Protein AF-A0A2E2WW97-F1 (afdb_monomer_lite)

Radius of gyration: 23.52 Å; chains: 1; bounding box: 40×87×67 Å

Foldseek 3Di:
DVVVVVVVVVVVVVVVVVVVVVVVVVQQFDWDKWKFWFKFAWPVLQWIWTDTPFWIKIKGDNVSLVVCLLPPPVVLQKDWPQVQWAWEAELQQKIWTKTKMFGPPPPDDVVVVVVCVVSPFDDPDPPDTTIDIGTIIIGIAGEDPPLDPDTGTDPDMDIHIYGYPDDGPVSSVPDDGHHDDCCNDPTHPGPDPPPPDPDDD

Sequence (201 aa):
MTKFLKLKYLCLVVILLFCVSCLTKKVWNQSYKENFNQFLISQNGNMVVFLGSKYHYIFHDNTKTLERLLKWPNRRNLFINTQETKFNLKSNNIVTGHVTVESFYNNMPERDHEFLRSLGFKKKNKYMAPKIKLMMKGKRYLPRADLGYDIPQFQRPYVIPIYYQGDTIDNIKKIAITPITIAADSTIIIGKIILSPFRGQ

pLDDT: mean 78.88, std 18.06, range [29.88, 96.56]

Secondary structure (DSSP, 8-state):
-HHHHHHHHHHHHHHHHHHHHHHHHHHHT-EEEEEEEEEEE-TTSSEEEEEESS-EEEEE-TTSHHHHHHH-TTGGGEEE-TTT-EEEE-TTSEEEEEEEEEE-GGG--HHHHHHHHHTT-B-SSTTSPPEEEEEEEEEEEB--TTS-S-PPEEEEEEEEEEEE-SS-HHHHHHS--PBPPTTTTS----TT---------

Structure (mmCIF, N/CA/C/O backbone):
data_AF-A0A2E2WW97-F1
#
_entry.id   AF-A0A2E2WW97-F1
#
loop_
_atom_site.group_PDB
_atom_site.id
_atom_site.type_symbol
_atom_site.label_atom_id
_atom_site.label_alt_id
_atom_site.label_comp_id
_atom_site.label_asym_id
_atom_site.label_entity_id
_atom_site.label_seq_id
_atom_site.pdbx_PDB_ins_code
_atom_site.Cartn_x
_atom_site.Cartn_y
_atom_site.Cartn_z
_atom_site.occupancy
_atom_site.B_iso_or_equiv
_atom_site.auth_seq_id
_atom_site.auth_comp_id
_atom_site.auth_asym_id
_atom_site.auth_atom_id
_atom_site.pdbx_PDB_model_num
ATOM 1 N N . MET A 1 1 ? 4.546 50.224 45.091 1.00 55.03 1 MET A N 1
ATOM 2 C CA . MET A 1 1 ? 4.168 48.810 45.341 1.00 55.03 1 MET A CA 1
ATOM 3 C C . MET A 1 1 ? 3.390 48.146 44.192 1.00 55.03 1 MET A C 1
ATOM 5 O O . MET A 1 1 ? 3.558 46.957 43.963 1.00 55.03 1 MET A O 1
ATOM 9 N N . THR A 1 2 ? 2.591 48.883 43.412 1.00 56.41 2 THR A N 1
ATOM 10 C CA . THR A 1 2 ? 1.718 48.346 42.342 1.00 56.41 2 THR A CA 1
ATOM 11 C C . THR A 1 2 ? 2.436 47.867 41.067 1.00 56.41 2 THR A C 1
ATOM 13 O O . THR A 1 2 ? 1.968 46.926 40.431 1.00 56.41 2 THR A O 1
ATOM 16 N N . LYS A 1 3 ? 3.589 48.447 40.694 1.00 56.06 3 LYS A N 1
ATOM 17 C CA . LYS A 1 3 ? 4.368 48.028 39.502 1.00 56.06 3 LYS A CA 1
ATOM 18 C C . LYS A 1 3 ? 4.979 46.624 39.633 1.00 56.06 3 LYS A C 1
ATOM 20 O O . LYS A 1 3 ? 4.891 45.836 38.699 1.00 56.06 3 LYS A O 1
ATOM 25 N N . PHE A 1 4 ? 5.528 46.290 40.803 1.00 57.06 4 PHE A N 1
ATOM 26 C CA . PHE A 1 4 ? 6.091 44.959 41.074 1.00 57.06 4 PHE A CA 1
ATOM 27 C C . PHE A 1 4 ? 5.023 43.862 41.085 1.00 57.06 4 PHE A C 1
ATOM 29 O O . PHE A 1 4 ? 5.284 42.739 40.662 1.00 57.06 4 PHE A O 1
ATOM 36 N N . LEU A 1 5 ? 3.805 44.198 41.518 1.00 57.56 5 LEU A N 1
ATOM 37 C CA . LEU A 1 5 ? 2.680 43.272 41.511 1.00 57.56 5 LEU A CA 1
ATOM 38 C C . LEU A 1 5 ? 2.214 42.970 40.072 1.00 57.56 5 LEU A C 1
ATOM 40 O O . LEU A 1 5 ? 2.047 41.808 39.715 1.00 57.56 5 LEU A O 1
ATOM 44 N N . LYS A 1 6 ? 2.113 43.995 39.210 1.00 62.22 6 LYS A N 1
ATOM 45 C CA . LYS A 1 6 ? 1.785 43.829 37.780 1.00 62.22 6 LYS A CA 1
ATOM 46 C C . LYS A 1 6 ? 2.833 43.005 37.017 1.00 62.22 6 LYS A C 1
ATOM 48 O O . LYS A 1 6 ? 2.460 42.195 36.176 1.00 62.22 6 LYS A O 1
ATOM 53 N N . LEU A 1 7 ? 4.120 43.160 37.343 1.00 68.81 7 LEU A N 1
ATOM 54 C CA . LEU A 1 7 ? 5.208 42.398 36.717 1.00 68.81 7 LEU A CA 1
ATOM 55 C C . LEU A 1 7 ? 5.173 40.904 37.094 1.00 68.81 7 LEU A C 1
ATOM 57 O O . LEU A 1 7 ? 5.396 40.050 36.241 1.00 68.81 7 LEU A O 1
ATOM 61 N N . LYS A 1 8 ? 4.819 40.579 38.346 1.00 66.94 8 LYS A N 1
ATOM 62 C CA . LYS A 1 8 ? 4.645 39.187 38.799 1.00 66.9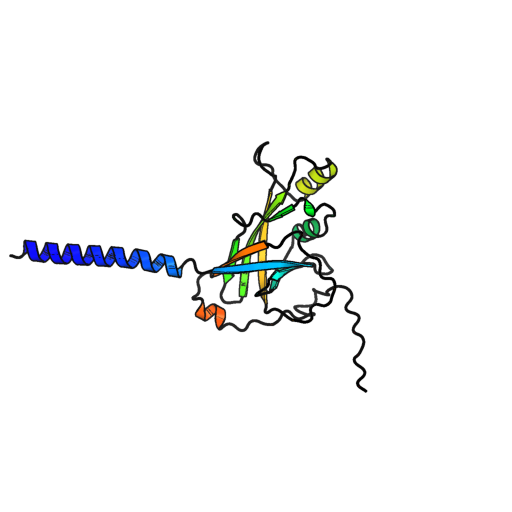4 8 LYS A CA 1
ATOM 63 C C . LYS A 1 8 ? 3.486 38.484 38.088 1.00 66.94 8 LYS A C 1
ATOM 65 O O . LYS A 1 8 ? 3.650 37.348 37.650 1.00 66.94 8 LYS A O 1
ATOM 70 N N . TYR A 1 9 ? 2.348 39.161 37.920 1.00 71.81 9 TYR A N 1
ATOM 71 C CA . TYR A 1 9 ? 1.213 38.601 37.178 1.00 71.81 9 TYR A CA 1
ATOM 72 C C . TYR A 1 9 ? 1.518 38.430 35.685 1.00 71.81 9 TYR A C 1
ATOM 74 O O . TYR A 1 9 ? 1.119 37.427 35.099 1.00 71.81 9 TYR A O 1
ATOM 82 N N . LEU A 1 10 ? 2.287 39.346 35.085 1.00 74.00 10 LEU A N 1
ATOM 83 C CA . LEU A 1 10 ? 2.716 39.232 33.689 1.00 74.00 10 LEU A CA 1
ATOM 84 C C . LEU A 1 10 ? 3.606 37.997 33.463 1.00 74.00 10 LEU A C 1
ATOM 86 O O . LEU A 1 10 ? 3.361 37.237 32.529 1.00 74.00 10 LEU A O 1
ATOM 90 N N . CYS A 1 11 ? 4.580 37.740 34.344 1.00 72.75 11 CYS A N 1
ATOM 91 C CA . CYS A 1 11 ? 5.413 36.535 34.261 1.00 72.75 11 CYS A CA 1
ATOM 92 C C . CYS A 1 11 ? 4.596 35.244 34.426 1.00 72.75 11 CYS A C 1
ATOM 94 O O . CYS A 1 11 ? 4.838 34.276 33.709 1.00 72.75 11 CYS A O 1
ATOM 96 N N . LEU A 1 12 ? 3.604 35.228 35.323 1.00 71.75 12 LEU A N 1
ATOM 97 C CA . LEU A 1 12 ? 2.751 34.058 35.547 1.00 71.75 12 LEU A CA 1
ATOM 98 C C . LEU A 1 12 ? 1.888 33.727 34.315 1.00 71.75 12 LEU A C 1
ATOM 100 O O . LEU A 1 12 ? 1.785 32.564 33.933 1.00 71.75 12 LEU A O 1
ATOM 104 N N . VAL A 1 13 ? 1.334 34.745 33.645 1.00 73.56 13 VAL A N 1
ATOM 105 C CA . VAL A 1 13 ? 0.568 34.577 32.395 1.00 73.56 13 VAL A CA 1
ATOM 106 C C . VAL A 1 13 ? 1.458 34.067 31.258 1.00 73.56 13 VAL A C 1
ATOM 108 O O . VAL A 1 13 ? 1.053 33.171 30.521 1.00 73.56 13 VAL A O 1
ATOM 111 N N . VAL A 1 14 ? 2.689 34.574 31.136 1.00 68.88 14 VAL A N 1
ATOM 112 C CA . VAL A 1 14 ? 3.644 34.115 30.114 1.00 68.88 14 VAL A CA 1
ATOM 113 C C . VAL A 1 14 ? 4.032 32.649 30.337 1.00 68.88 14 VAL A C 1
ATOM 115 O O . VAL A 1 14 ? 3.996 31.862 29.394 1.00 68.88 14 VAL A O 1
ATOM 118 N N . ILE A 1 15 ? 4.319 32.242 31.578 1.00 67.00 15 ILE A N 1
ATOM 119 C CA . ILE A 1 15 ? 4.643 30.844 31.916 1.00 67.00 15 ILE A CA 1
AT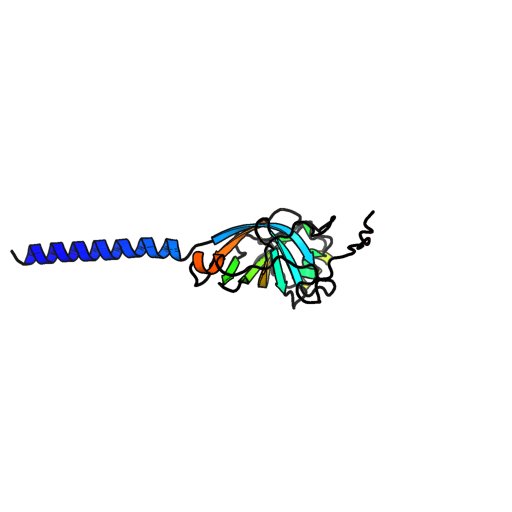OM 120 C C . ILE A 1 15 ? 3.459 29.913 31.609 1.00 67.00 15 ILE A C 1
ATOM 122 O O . ILE A 1 15 ? 3.649 28.860 30.999 1.00 67.00 15 ILE A O 1
ATOM 126 N N . LEU A 1 16 ? 2.233 30.325 31.950 1.00 63.62 16 LEU A N 1
ATOM 127 C CA . LEU A 1 16 ? 1.020 29.564 31.636 1.00 63.62 16 LEU A CA 1
ATOM 128 C C . LEU A 1 16 ? 0.836 29.377 30.123 1.00 63.62 16 LEU A C 1
ATOM 130 O O . LEU A 1 16 ? 0.538 28.264 29.696 1.00 63.62 16 LEU A O 1
ATOM 134 N N . LEU A 1 17 ? 1.078 30.411 29.306 1.00 59.94 17 LEU A N 1
ATOM 135 C CA . LEU A 1 17 ? 0.969 30.339 27.841 1.00 59.94 17 LEU A CA 1
ATOM 136 C C . LEU A 1 17 ? 2.003 29.387 27.210 1.00 59.94 17 LEU A C 1
ATOM 138 O O . LEU A 1 17 ? 1.668 28.644 26.284 1.00 59.94 17 LEU A O 1
ATOM 142 N N . PHE A 1 18 ? 3.235 29.341 27.728 1.00 59.81 18 PHE A N 1
ATOM 143 C CA . PHE A 1 18 ? 4.258 28.414 27.229 1.00 59.81 18 PHE A CA 1
ATOM 144 C C . PHE A 1 18 ? 3.956 26.947 27.581 1.00 59.81 18 PHE A C 1
ATOM 146 O O . PHE A 1 18 ? 4.222 26.064 26.759 1.00 59.81 18 PHE A O 1
ATOM 153 N N . CYS A 1 19 ? 3.320 26.665 28.724 1.00 57.03 19 CYS A N 1
ATOM 154 C CA . CYS A 1 19 ? 2.932 25.302 29.109 1.00 57.03 19 CYS A CA 1
ATOM 155 C C . CYS A 1 19 ? 1.854 24.687 28.193 1.00 57.03 19 CYS A C 1
ATOM 157 O O . CYS A 1 19 ? 1.904 23.485 27.917 1.00 57.03 19 CYS A O 1
ATOM 159 N N . VAL A 1 20 ? 0.918 25.482 27.657 1.00 56.53 20 VAL A N 1
ATOM 160 C CA . VAL A 1 20 ? -0.167 24.960 26.792 1.00 56.53 20 VAL A CA 1
ATOM 161 C C . VAL A 1 20 ? 0.352 24.490 25.424 1.00 56.53 20 VAL A C 1
ATOM 163 O O . VAL A 1 20 ? -0.200 23.563 24.824 1.00 56.53 20 VAL A O 1
ATOM 166 N N . SER A 1 21 ? 1.450 25.080 24.940 1.00 51.03 21 SER A N 1
ATOM 167 C CA . SER A 1 21 ? 2.020 24.791 23.614 1.00 51.03 21 SER A CA 1
ATOM 168 C C . SER A 1 21 ? 2.687 23.408 23.501 1.00 51.03 21 SER A C 1
ATOM 170 O O . SER A 1 21 ? 2.756 22.828 22.415 1.00 51.03 21 SER A O 1
ATOM 172 N N . CYS A 1 22 ? 3.148 22.839 24.619 1.00 54.69 22 CYS A N 1
ATOM 173 C CA . CYS A 1 22 ? 3.790 21.521 24.636 1.00 54.69 22 CYS A CA 1
ATOM 174 C C . CYS A 1 22 ? 2.762 20.371 24.691 1.00 54.69 22 CYS A C 1
ATOM 176 O O . CYS A 1 22 ? 2.947 19.327 24.062 1.00 54.69 22 CYS A O 1
ATOM 178 N N . LEU A 1 23 ? 1.628 20.581 25.371 1.00 47.84 23 LEU A N 1
ATOM 179 C CA . LEU A 1 23 ? 0.552 19.588 25.511 1.00 47.84 23 LEU A CA 1
ATOM 180 C C . LEU A 1 23 ? -0.204 19.331 24.196 1.00 47.84 23 LEU A C 1
ATOM 182 O O . LEU A 1 23 ? -0.587 18.196 23.908 1.00 47.84 23 LEU A O 1
ATOM 186 N N . THR A 1 24 ? -0.358 20.350 23.352 1.00 49.41 24 THR A N 1
ATOM 187 C CA . THR A 1 24 ? -1.116 20.258 22.091 1.00 49.41 24 THR A CA 1
ATOM 188 C C . THR A 1 24 ? -0.441 19.368 21.039 1.00 49.41 24 THR A C 1
ATOM 190 O O . THR A 1 24 ? -1.128 18.651 20.310 1.00 49.41 24 THR A O 1
ATOM 193 N N . LYS A 1 25 ? 0.900 19.307 20.991 1.00 48.41 25 LYS A N 1
ATOM 194 C CA . LYS A 1 25 ? 1.631 18.456 20.024 1.00 48.41 25 LYS A CA 1
ATOM 195 C C . LYS A 1 25 ? 1.487 16.952 20.286 1.00 48.41 25 LYS A C 1
ATOM 197 O O . LYS A 1 25 ? 1.499 16.170 19.337 1.00 48.41 25 LYS A O 1
ATOM 202 N N . LYS A 1 26 ? 1.340 16.530 21.548 1.00 49.47 26 LYS A N 1
ATOM 203 C CA . LYS A 1 26 ? 1.230 15.104 21.923 1.00 49.47 26 LYS A CA 1
ATOM 204 C C . LYS A 1 26 ? -0.139 14.504 21.578 1.00 49.47 26 LYS A C 1
ATOM 206 O O . LYS A 1 26 ? -0.242 13.298 21.369 1.00 49.47 26 LYS A O 1
ATOM 211 N N . VAL A 1 27 ? -1.169 15.344 21.472 1.00 49.25 27 VAL A N 1
ATOM 212 C CA . VAL A 1 27 ? -2.530 14.934 21.087 1.00 49.25 27 VAL A CA 1
ATOM 213 C C . VAL A 1 27 ? -2.662 14.787 19.565 1.00 49.25 27 VAL A C 1
ATOM 215 O O . VAL A 1 27 ? -3.356 13.890 19.101 1.00 49.25 27 VAL A O 1
ATOM 218 N N . TRP A 1 28 ? -1.941 15.594 18.780 1.00 52.97 28 TRP A N 1
ATOM 219 C CA . TRP A 1 28 ? -2.109 15.651 17.319 1.00 52.97 28 TRP A CA 1
ATOM 220 C C . TRP A 1 28 ? -1.319 14.615 16.499 1.00 52.97 28 TRP A C 1
ATOM 222 O O . TRP A 1 28 ? -1.638 14.403 15.334 1.00 52.97 28 TRP A O 1
ATOM 232 N N . ASN A 1 29 ? -0.316 13.944 17.077 1.00 65.25 29 ASN A N 1
ATOM 233 C CA . ASN A 1 29 ? 0.561 13.000 16.355 1.00 65.25 29 ASN A CA 1
ATOM 234 C C . ASN A 1 29 ? 0.436 11.553 16.843 1.00 65.25 29 ASN A C 1
ATOM 236 O O . ASN A 1 29 ? 1.397 10.778 16.840 1.00 65.25 29 ASN A O 1
ATOM 240 N N . GLN A 1 30 ? -0.755 11.178 17.291 1.00 83.50 30 GLN A N 1
ATOM 241 C CA . GLN A 1 30 ? -1.007 9.814 17.712 1.00 83.50 30 GLN A CA 1
ATOM 242 C C . GLN A 1 3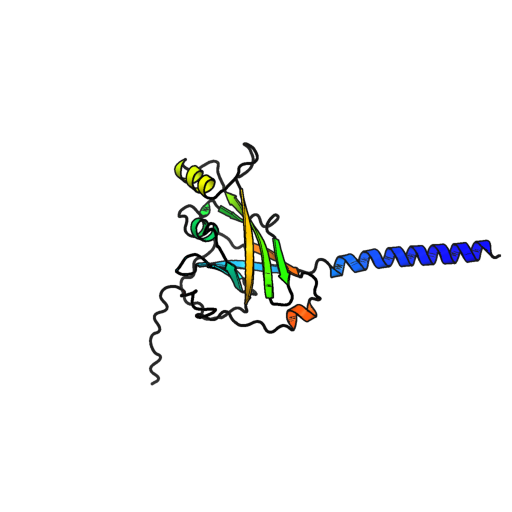0 ? -1.021 8.878 16.497 1.00 83.50 30 GLN A C 1
ATOM 244 O O . GLN A 1 30 ? -1.694 9.121 15.495 1.00 83.50 30 GLN A O 1
ATOM 249 N N . SER A 1 31 ? -0.254 7.794 16.579 1.00 90.38 31 SER A N 1
ATOM 250 C CA . SER A 1 31 ? -0.150 6.792 15.519 1.00 90.38 31 SER A CA 1
ATOM 251 C C . SER A 1 31 ? 0.154 5.418 16.099 1.00 90.38 31 SER A C 1
ATOM 253 O O . SER A 1 31 ? 0.561 5.282 17.255 1.00 90.38 31 SER A O 1
ATOM 255 N N . TYR A 1 32 ? -0.023 4.386 15.284 1.00 92.12 32 TYR A N 1
ATOM 256 C CA . TYR A 1 32 ? 0.546 3.070 15.539 1.00 92.12 32 TYR A CA 1
ATOM 257 C C . TYR A 1 32 ? 1.327 2.598 14.322 1.00 92.12 32 TYR A C 1
ATOM 259 O O . TYR A 1 32 ? 1.030 2.963 13.188 1.00 92.12 32 TYR A O 1
ATOM 267 N N . LYS A 1 33 ? 2.336 1.764 14.566 1.00 94.25 33 LYS A N 1
ATOM 268 C CA . LYS A 1 33 ? 3.049 1.065 13.498 1.00 94.25 33 LYS A CA 1
ATOM 269 C C . LYS A 1 33 ? 2.284 -0.195 13.119 1.00 94.25 33 LYS A C 1
ATOM 271 O O . LYS A 1 33 ? 1.927 -0.974 14.013 1.00 94.25 33 LYS A O 1
ATOM 276 N N . GLU A 1 34 ? 2.071 -0.364 11.824 1.00 95.81 34 GLU A N 1
ATOM 277 C CA . GLU A 1 34 ? 1.572 -1.583 11.200 1.00 95.81 34 GLU A CA 1
ATOM 278 C C . GLU A 1 34 ? 2.714 -2.267 10.446 1.00 95.81 34 GLU A C 1
ATOM 280 O O . GLU A 1 34 ? 3.531 -1.576 9.833 1.00 95.81 34 GLU A O 1
ATOM 285 N N . ASN A 1 35 ? 2.786 -3.598 10.511 1.00 95.88 35 ASN A N 1
ATOM 286 C CA . ASN A 1 35 ? 3.775 -4.373 9.764 1.00 95.88 35 ASN A CA 1
ATOM 287 C C . ASN A 1 35 ? 3.095 -5.173 8.654 1.00 95.88 35 ASN A C 1
ATOM 289 O O . ASN A 1 35 ? 2.382 -6.131 8.942 1.00 95.88 35 ASN A O 1
ATOM 293 N N . PHE A 1 36 ? 3.320 -4.768 7.408 1.00 94.81 36 PHE A N 1
ATOM 294 C CA . PHE A 1 36 ? 2.740 -5.379 6.222 1.00 94.81 36 PHE A CA 1
ATOM 295 C C . PHE A 1 36 ? 3.680 -6.415 5.619 1.00 94.81 36 PHE A C 1
ATOM 297 O O . PHE A 1 36 ? 4.746 -6.064 5.111 1.00 94.81 36 PHE A O 1
ATOM 304 N N . ASN A 1 37 ? 3.245 -7.673 5.615 1.00 91.62 37 ASN A N 1
ATOM 305 C CA . ASN A 1 37 ? 4.045 -8.793 5.106 1.00 91.62 37 ASN A CA 1
ATOM 306 C C . ASN A 1 37 ? 3.432 -9.418 3.855 1.00 91.62 37 ASN A C 1
ATOM 308 O O . ASN A 1 37 ? 4.146 -9.872 2.965 1.00 91.62 37 ASN A O 1
ATOM 312 N N . GLN A 1 38 ? 2.107 -9.379 3.760 1.00 91.31 38 GLN A N 1
ATOM 313 C CA . GLN A 1 38 ? 1.349 -10.076 2.736 1.00 91.31 38 GLN A CA 1
ATOM 314 C C . GLN A 1 38 ? 0.358 -9.147 2.055 1.00 91.31 38 GLN A C 1
ATOM 316 O O . GLN A 1 38 ? -0.059 -8.117 2.602 1.00 91.31 38 GLN A O 1
ATOM 321 N N . PHE A 1 39 ? -0.059 -9.556 0.865 1.00 90.69 39 PHE A N 1
ATOM 322 C CA . PHE A 1 39 ? -1.122 -8.891 0.143 1.00 90.69 39 PHE A CA 1
ATOM 323 C C . PHE A 1 39 ? -2.019 -9.884 -0.584 1.00 90.69 39 PHE A C 1
ATOM 325 O O . PHE A 1 39 ? -1.627 -11.004 -0.907 1.00 90.69 39 PHE A O 1
ATOM 332 N N . LEU A 1 40 ? -3.226 -9.427 -0.890 1.00 88.06 40 LEU A N 1
ATOM 333 C CA . LEU A 1 40 ? -4.154 -10.104 -1.783 1.00 88.06 40 LEU A CA 1
ATOM 334 C C . LEU A 1 40 ? -4.626 -9.122 -2.845 1.00 88.06 40 LEU A C 1
ATOM 336 O O . LEU A 1 40 ? -4.668 -7.912 -2.623 1.00 88.06 40 LEU A O 1
ATOM 340 N N . ILE A 1 41 ? -5.010 -9.655 -3.995 1.00 85.88 41 ILE A N 1
ATOM 341 C CA . ILE A 1 41 ? -5.633 -8.896 -5.073 1.00 85.88 41 ILE A CA 1
ATOM 342 C C . ILE A 1 41 ? -6.972 -9.567 -5.352 1.00 85.88 41 ILE A C 1
ATOM 344 O O . ILE A 1 41 ? -7.040 -10.786 -5.496 1.00 85.88 41 ILE A O 1
ATOM 348 N N . SER A 1 42 ? -8.030 -8.769 -5.406 1.00 82.38 42 SER A N 1
ATOM 349 C CA . SER A 1 42 ? -9.351 -9.216 -5.864 1.00 82.38 42 SER A CA 1
ATOM 350 C C . SER A 1 42 ? -9.293 -9.825 -7.269 1.00 82.38 42 SER A C 1
ATOM 352 O O . SER A 1 42 ? -8.448 -9.466 -8.090 1.00 82.38 42 SER A O 1
ATOM 354 N N . GLN A 1 43 ? -10.226 -10.723 -7.579 1.00 78.31 43 GLN A N 1
ATOM 355 C CA . GLN A 1 43 ? -10.248 -11.435 -8.860 1.00 78.31 43 GLN A CA 1
ATOM 356 C C . GLN A 1 43 ? -10.306 -10.494 -10.078 1.00 78.31 43 GLN A C 1
ATOM 358 O O . GLN A 1 43 ? -9.659 -10.748 -11.092 1.00 78.31 43 GLN A O 1
ATOM 363 N N . ASN A 1 44 ? -11.043 -9.388 -9.973 1.00 79.19 44 ASN A N 1
ATOM 364 C CA . ASN A 1 44 ? -11.177 -8.369 -11.022 1.00 79.19 44 ASN A CA 1
ATOM 365 C C . ASN A 1 44 ? -10.033 -7.322 -11.029 1.00 79.19 44 ASN A C 1
ATOM 367 O O . ASN A 1 44 ? -9.990 -6.465 -11.922 1.00 79.19 44 ASN A O 1
ATOM 371 N N . GLY A 1 45 ? -9.127 -7.375 -10.044 1.00 82.44 45 GLY A N 1
ATOM 372 C CA . GLY A 1 45 ? -7.975 -6.484 -9.900 1.00 82.44 45 GLY A CA 1
ATOM 373 C C . GLY A 1 45 ? -8.274 -5.094 -9.327 1.00 82.44 45 GLY A C 1
ATOM 374 O O . GLY A 1 45 ? -7.358 -4.286 -9.235 1.00 82.44 45 GLY A O 1
ATOM 375 N N . ASN A 1 46 ? -9.517 -4.780 -8.942 1.00 84.88 46 ASN A N 1
ATOM 376 C CA . ASN A 1 46 ? -9.900 -3.419 -8.531 1.00 84.88 46 ASN A CA 1
ATOM 377 C C . ASN A 1 46 ? -9.711 -3.130 -7.033 1.00 84.88 46 ASN A C 1
ATOM 379 O O . ASN A 1 46 ? -9.863 -1.993 -6.591 1.00 84.88 46 ASN A O 1
ATOM 383 N N . MET A 1 47 ? -9.408 -4.156 -6.247 1.00 88.00 47 MET A N 1
ATOM 384 C CA . MET A 1 47 ? -9.113 -4.062 -4.823 1.00 88.00 47 MET A CA 1
ATOM 385 C C . MET A 1 47 ? -7.835 -4.805 -4.487 1.00 88.00 47 MET A C 1
ATOM 387 O O . MET A 1 47 ? -7.586 -5.910 -4.984 1.00 88.00 47 MET A O 1
ATOM 391 N N . VAL A 1 48 ? -7.084 -4.215 -3.565 1.00 89.31 48 VAL A N 1
ATOM 392 C CA . VAL A 1 48 ? -5.879 -4.794 -2.986 1.00 89.31 48 VAL A CA 1
ATOM 393 C C . VAL A 1 48 ? -6.030 -4.812 -1.474 1.00 89.31 48 VAL A C 1
ATOM 395 O O . VAL A 1 48 ? -6.373 -3.801 -0.856 1.00 89.31 48 VAL A O 1
ATOM 398 N N . VAL A 1 49 ? -5.769 -5.971 -0.877 1.00 90.56 49 VAL A N 1
ATOM 399 C CA . VAL A 1 49 ? -5.746 -6.145 0.572 1.00 90.56 49 VAL A CA 1
ATOM 400 C C . VAL A 1 49 ? -4.301 -6.125 1.030 1.00 90.56 49 VAL A C 1
ATOM 402 O O . VAL A 1 49 ? -3.499 -6.921 0.551 1.00 90.56 49 VAL A O 1
ATOM 405 N N . PHE A 1 50 ? -3.968 -5.250 1.970 1.00 92.62 50 PHE A N 1
ATOM 406 C CA . PHE A 1 50 ? -2.705 -5.307 2.697 1.00 92.62 50 PHE A CA 1
ATOM 407 C C . PHE A 1 50 ? -2.938 -5.964 4.052 1.00 92.62 50 PHE A C 1
ATOM 409 O O . PHE A 1 50 ? -3.738 -5.483 4.862 1.00 92.62 50 PHE A O 1
ATOM 416 N N . LEU A 1 51 ? -2.238 -7.069 4.292 1.00 91.44 51 LEU A N 1
ATOM 417 C CA . LEU A 1 51 ? -2.337 -7.832 5.527 1.00 91.44 51 LEU A CA 1
ATOM 418 C C . LEU A 1 51 ? -1.236 -7.366 6.479 1.00 91.44 51 LEU A C 1
ATOM 420 O O . LEU A 1 51 ? -0.049 -7.654 6.292 1.00 91.44 51 LEU A O 1
ATOM 424 N N . GLY A 1 52 ? -1.654 -6.571 7.460 1.00 92.25 52 GLY A N 1
ATOM 425 C CA . GLY A 1 52 ? -0.833 -6.152 8.583 1.00 92.25 52 GLY A CA 1
ATOM 426 C C . GLY A 1 52 ? -0.880 -7.153 9.738 1.00 92.25 52 GLY A C 1
ATOM 427 O O . GLY A 1 52 ? -1.781 -7.991 9.813 1.00 92.25 52 GLY A O 1
ATOM 428 N N . SER A 1 53 ? 0.070 -7.039 10.665 1.00 91.50 53 SER A N 1
ATOM 429 C CA . SER A 1 53 ? 0.111 -7.858 11.879 1.00 91.50 53 SER A CA 1
ATOM 430 C C . SER A 1 53 ? -0.981 -7.506 12.892 1.00 91.50 53 SER A C 1
ATOM 432 O O . SER A 1 53 ? -1.377 -8.367 13.673 1.00 91.50 53 SER A O 1
ATOM 434 N N . LYS A 1 54 ? -1.471 -6.259 12.902 1.00 92.38 54 LYS A N 1
ATOM 435 C CA . LYS A 1 54 ? -2.538 -5.806 13.813 1.00 92.38 54 LYS A CA 1
ATOM 436 C C . LYS A 1 54 ? -3.896 -5.717 13.139 1.00 92.38 54 LYS A C 1
ATOM 438 O O . LYS A 1 54 ? -4.899 -6.021 13.774 1.00 92.38 54 LYS A O 1
ATOM 443 N N . TYR A 1 55 ? -3.930 -5.260 11.892 1.00 92.06 55 TYR A N 1
ATOM 444 C CA . TYR A 1 55 ? -5.156 -5.074 11.124 1.00 92.06 55 TYR A CA 1
ATOM 445 C C . TYR A 1 55 ? -4.951 -5.420 9.651 1.00 92.06 55 TYR A C 1
ATOM 447 O O . TYR A 1 55 ? -3.831 -5.501 9.144 1.00 92.06 55 TYR A O 1
ATOM 455 N N . HIS A 1 56 ? -6.057 -5.589 8.937 1.00 90.94 56 HIS A N 1
ATOM 456 C CA . HIS A 1 56 ? -6.066 -5.737 7.486 1.00 90.94 56 HIS A CA 1
ATOM 457 C C . HIS A 1 56 ? -6.729 -4.528 6.836 1.00 90.94 56 HIS A C 1
ATOM 459 O O . HIS A 1 56 ? -7.591 -3.880 7.430 1.00 90.94 56 HIS A O 1
ATOM 465 N N . TYR A 1 57 ? -6.303 -4.199 5.621 1.00 92.06 57 TYR A N 1
ATOM 466 C CA . TYR A 1 57 ? -6.693 -2.963 4.953 1.00 92.06 57 TYR A CA 1
ATOM 467 C C . TYR A 1 57 ? -7.092 -3.282 3.528 1.00 92.06 57 TYR A C 1
ATOM 469 O O . TYR A 1 57 ? -6.277 -3.797 2.769 1.00 92.06 57 TYR A O 1
ATOM 477 N N . ILE A 1 58 ? -8.331 -2.967 3.169 1.00 91.50 58 ILE A N 1
ATOM 478 C CA . ILE A 1 58 ? -8.837 -3.151 1.809 1.00 91.50 58 ILE A CA 1
ATOM 479 C C . ILE A 1 58 ? -8.843 -1.788 1.136 1.00 91.50 58 ILE A C 1
ATOM 481 O O . ILE A 1 58 ? -9.559 -0.888 1.580 1.00 91.50 58 ILE A O 1
ATOM 485 N N . PHE A 1 59 ? -8.045 -1.636 0.085 1.00 91.88 59 PHE A N 1
ATOM 486 C CA . PHE A 1 59 ? -7.948 -0.419 -0.709 1.00 91.88 59 PHE A CA 1
ATOM 487 C C . PHE A 1 59 ? -8.528 -0.626 -2.103 1.00 91.88 59 PHE A C 1
ATOM 489 O O . PHE A 1 59 ? -8.348 -1.684 -2.702 1.00 91.88 59 PHE A O 1
ATOM 496 N N . HIS A 1 60 ? -9.168 0.415 -2.631 1.00 90.19 60 HIS A N 1
ATOM 497 C CA . HIS A 1 60 ? -9.602 0.449 -4.024 1.00 90.19 60 HIS A CA 1
ATOM 498 C C . HIS A 1 60 ? -8.439 0.892 -4.916 1.00 90.19 60 HIS A C 1
ATOM 500 O O . HIS A 1 60 ? -7.806 1.914 -4.651 1.00 90.19 60 HIS A O 1
ATOM 506 N N . ASP A 1 61 ? -8.193 0.140 -5.982 1.00 87.12 61 ASP A N 1
ATOM 507 C CA . ASP A 1 61 ? -7.198 0.399 -7.019 1.00 87.12 61 ASP A CA 1
ATOM 508 C C . ASP A 1 61 ? -7.900 0.643 -8.360 1.00 87.12 61 ASP A C 1
ATOM 510 O O . ASP A 1 61 ? -7.857 -0.163 -9.288 1.00 87.12 61 ASP A O 1
ATOM 514 N N . ASN A 1 62 ? -8.593 1.780 -8.459 1.00 84.25 62 ASN A N 1
ATOM 515 C CA . ASN A 1 62 ? -9.379 2.127 -9.647 1.00 84.25 62 ASN A CA 1
ATOM 516 C C . ASN A 1 62 ? -8.519 2.271 -10.914 1.00 84.25 62 ASN A C 1
ATOM 518 O O . ASN A 1 62 ? -9.027 2.110 -12.020 1.00 84.25 62 ASN A O 1
ATOM 522 N N . THR A 1 63 ? -7.226 2.573 -10.770 1.00 88.81 63 THR A N 1
ATOM 523 C CA . THR A 1 63 ? -6.296 2.704 -11.901 1.00 88.81 63 THR A CA 1
ATOM 524 C C . THR A 1 63 ? -5.629 1.380 -12.276 1.00 88.81 63 THR A C 1
ATOM 526 O O . THR A 1 63 ? -4.895 1.336 -13.264 1.00 88.81 63 THR A O 1
ATOM 529 N N . LYS A 1 64 ? -5.855 0.309 -11.496 1.00 91.38 64 LYS A N 1
ATOM 530 C CA . LYS A 1 64 ? -5.160 -0.988 -11.587 1.00 91.38 64 LYS A CA 1
ATOM 531 C C . LYS A 1 64 ? -3.635 -0.878 -11.490 1.00 91.38 64 LYS A C 1
ATOM 533 O O . LYS A 1 64 ? -2.897 -1.778 -11.900 1.00 91.38 64 LYS A O 1
ATOM 538 N N . THR A 1 65 ? -3.123 0.255 -11.009 1.00 94.00 65 THR A N 1
ATOM 539 C CA . THR A 1 65 ? -1.681 0.510 -10.977 1.00 94.00 65 THR A CA 1
ATOM 540 C C . THR A 1 65 ? -1.024 -0.371 -9.927 1.00 94.00 65 THR A C 1
ATOM 542 O O . THR A 1 65 ? 0.042 -0.934 -10.178 1.00 94.00 65 THR A O 1
ATOM 545 N N . LEU A 1 66 ? -1.660 -0.523 -8.766 1.00 92.56 66 LEU A N 1
ATOM 546 C CA . LEU A 1 66 ? -1.141 -1.341 -7.680 1.00 92.56 66 LEU A CA 1
ATOM 547 C C . LEU A 1 66 ? -1.224 -2.831 -8.026 1.00 92.56 66 LEU A C 1
ATOM 549 O O . LEU A 1 66 ? -0.240 -3.539 -7.827 1.00 92.56 66 LEU A O 1
ATOM 553 N N . GLU A 1 67 ? -2.325 -3.293 -8.625 1.00 91.88 67 GLU A N 1
ATOM 554 C CA . GLU A 1 67 ? -2.445 -4.643 -9.188 1.00 91.88 67 GLU A CA 1
ATOM 555 C C . GLU A 1 67 ? -1.269 -4.936 -10.123 1.00 91.88 67 GLU A C 1
ATOM 557 O O . GLU A 1 67 ? -0.553 -5.925 -9.936 1.00 91.88 67 GLU A O 1
ATOM 562 N N . ARG A 1 68 ? -1.066 -4.084 -11.136 1.00 95.25 68 ARG A N 1
ATOM 563 C CA . ARG A 1 68 ? -0.027 -4.288 -12.151 1.00 95.25 68 ARG A CA 1
ATOM 564 C C . ARG A 1 68 ? 1.362 -4.334 -11.523 1.00 95.25 68 ARG A C 1
ATOM 566 O O . ARG A 1 68 ? 2.152 -5.190 -11.906 1.00 95.25 68 ARG A O 1
ATOM 573 N N . LEU A 1 69 ? 1.652 -3.478 -10.539 1.00 95.00 69 LEU A N 1
ATOM 574 C CA . LEU A 1 69 ? 2.925 -3.500 -9.807 1.00 95.00 69 LEU A CA 1
ATOM 575 C C . LEU A 1 69 ? 3.115 -4.783 -8.990 1.00 95.00 69 LEU A C 1
ATOM 577 O O . LEU A 1 69 ? 4.206 -5.350 -8.987 1.00 95.00 69 LEU A O 1
ATOM 581 N N . LEU A 1 70 ? 2.070 -5.256 -8.311 1.00 92.56 70 LEU A N 1
ATOM 582 C CA . LEU A 1 70 ? 2.132 -6.447 -7.460 1.00 92.56 70 LEU A CA 1
ATOM 583 C C . LEU A 1 70 ? 2.214 -7.751 -8.263 1.00 92.56 70 LEU A C 1
ATOM 585 O O . LEU A 1 70 ? 2.855 -8.701 -7.814 1.00 92.56 70 LEU A O 1
ATOM 589 N N . LYS A 1 71 ? 1.609 -7.800 -9.455 1.00 92.38 71 LYS A N 1
ATOM 590 C CA . LYS A 1 71 ? 1.706 -8.940 -10.384 1.00 92.38 71 LYS A CA 1
ATOM 591 C C . LYS A 1 71 ? 2.957 -8.904 -11.263 1.00 92.38 71 LYS A C 1
ATOM 593 O O . LYS A 1 71 ? 3.280 -9.909 -11.891 1.00 92.38 71 LYS A O 1
ATOM 598 N N . TRP A 1 72 ? 3.667 -7.779 -11.320 1.00 93.94 72 TRP A N 1
ATOM 599 C CA . TRP A 1 72 ? 4.842 -7.638 -12.173 1.00 93.94 72 TRP A CA 1
ATOM 600 C C . TRP A 1 72 ? 5.935 -8.658 -11.795 1.00 93.94 72 TRP A C 1
ATOM 602 O O . TRP A 1 72 ? 6.337 -8.712 -10.625 1.00 93.94 72 TRP A O 1
ATOM 612 N N . PRO A 1 73 ? 6.466 -9.451 -12.750 1.00 91.12 73 PRO A N 1
ATOM 613 C CA . PRO A 1 73 ? 7.494 -10.454 -12.455 1.00 91.12 73 PRO A CA 1
ATOM 614 C C . PRO A 1 73 ? 8.746 -9.866 -11.794 1.00 91.12 73 PRO A C 1
ATOM 616 O O . PRO A 1 73 ? 9.311 -10.462 -10.879 1.00 91.12 73 PRO A O 1
ATOM 619 N N . ASN A 1 74 ? 9.123 -8.642 -12.177 1.00 91.56 74 ASN A N 1
ATOM 620 C CA . ASN A 1 74 ? 10.310 -7.958 -11.665 1.00 91.56 74 ASN A CA 1
ATOM 621 C C . ASN A 1 74 ? 10.031 -7.075 -10.434 1.00 91.56 74 ASN A C 1
ATOM 623 O O . ASN A 1 74 ? 10.860 -6.238 -10.070 1.00 91.56 74 ASN A O 1
ATOM 627 N N . ARG A 1 75 ? 8.915 -7.302 -9.716 1.00 91.56 75 ARG A N 1
ATOM 628 C CA . ARG A 1 75 ? 8.547 -6.554 -8.494 1.00 91.56 75 ARG A CA 1
ATOM 629 C C . ARG A 1 75 ? 9.598 -6.573 -7.381 1.00 91.56 75 ARG A C 1
ATOM 631 O O . ARG A 1 75 ? 9.543 -5.731 -6.494 1.00 91.56 75 ARG A O 1
ATOM 638 N N . ARG A 1 76 ? 10.572 -7.492 -7.420 1.00 90.38 76 ARG A N 1
ATOM 639 C CA . ARG A 1 76 ? 11.755 -7.487 -6.532 1.00 90.38 76 ARG A CA 1
ATOM 640 C C . ARG A 1 76 ? 12.537 -6.177 -6.570 1.00 90.38 76 ARG A C 1
ATOM 642 O O . ARG A 1 76 ? 13.162 -5.798 -5.585 1.00 90.38 76 ARG A O 1
ATOM 649 N N . ASN A 1 77 ? 12.453 -5.468 -7.689 1.00 91.38 77 ASN A N 1
ATOM 650 C CA . ASN A 1 77 ? 13.114 -4.191 -7.860 1.00 91.38 77 ASN A CA 1
ATOM 651 C C . ASN A 1 77 ? 12.290 -2.999 -7.352 1.00 91.38 77 ASN A C 1
ATOM 653 O O . ASN A 1 77 ? 12.757 -1.865 -7.436 1.00 91.38 77 ASN A O 1
ATOM 657 N N . LEU A 1 78 ? 11.078 -3.239 -6.847 1.00 92.81 78 LEU A N 1
ATOM 658 C CA . LEU A 1 78 ? 10.234 -2.219 -6.245 1.00 92.81 78 LEU A CA 1
ATOM 659 C C . LEU A 1 78 ? 10.464 -2.148 -4.736 1.00 92.81 78 LEU A C 1
ATOM 661 O O . LEU A 1 78 ? 10.754 -3.142 -4.055 1.00 92.81 78 LEU A O 1
ATOM 665 N N . PHE A 1 79 ? 10.283 -0.956 -4.186 1.00 93.06 79 PHE A N 1
ATOM 666 C CA . PHE A 1 79 ? 10.216 -0.767 -2.750 1.00 93.06 79 PHE A CA 1
ATOM 667 C C . PHE A 1 79 ? 9.282 0.370 -2.370 1.00 93.06 79 PHE A C 1
ATOM 669 O O . PHE A 1 79 ? 9.170 1.371 -3.068 1.00 93.06 79 PHE A O 1
ATOM 676 N N . ILE A 1 80 ? 8.599 0.207 -1.241 1.00 94.31 80 ILE A N 1
ATOM 677 C CA . ILE A 1 80 ? 7.809 1.282 -0.655 1.00 94.31 80 ILE A CA 1
ATOM 678 C C . ILE A 1 80 ? 8.762 2.217 0.088 1.00 94.31 80 ILE A C 1
ATOM 680 O O . ILE A 1 80 ? 9.480 1.787 0.994 1.00 94.31 80 ILE A O 1
ATOM 684 N N . ASN A 1 81 ? 8.740 3.500 -0.264 1.00 94.56 81 ASN A N 1
ATOM 685 C CA . ASN A 1 81 ? 9.378 4.539 0.530 1.00 94.56 81 ASN A CA 1
ATOM 686 C C . ASN A 1 81 ? 8.491 4.819 1.751 1.00 94.56 81 ASN A C 1
ATOM 688 O O . ASN A 1 81 ? 7.475 5.513 1.659 1.00 94.56 81 ASN A O 1
ATOM 692 N N . THR A 1 82 ? 8.856 4.245 2.897 1.00 92.94 82 THR A N 1
ATOM 693 C CA . THR A 1 82 ? 8.081 4.333 4.147 1.00 92.94 82 THR A CA 1
ATOM 694 C C . THR A 1 82 ? 8.094 5.729 4.771 1.00 92.94 82 THR A C 1
ATOM 696 O O . THR A 1 82 ? 7.207 6.039 5.559 1.00 92.94 82 THR A O 1
ATOM 699 N N . GLN A 1 83 ? 9.054 6.584 4.406 1.00 92.56 83 GLN A N 1
ATOM 700 C CA . GLN A 1 83 ? 9.141 7.968 4.882 1.00 92.56 83 GLN A CA 1
ATOM 701 C C . GLN A 1 83 ? 8.164 8.881 4.131 1.00 92.56 83 GLN A C 1
ATOM 703 O O . GLN A 1 83 ? 7.583 9.802 4.708 1.00 92.56 83 GLN A O 1
ATOM 708 N N . GLU A 1 84 ? 7.967 8.617 2.838 1.00 94.50 84 GLU A N 1
ATOM 709 C CA . GLU A 1 84 ? 7.008 9.343 2.005 1.00 94.50 84 GLU A CA 1
ATOM 710 C C . GLU A 1 84 ? 5.609 8.722 2.014 1.00 94.50 84 GLU A C 1
ATOM 712 O O . GLU A 1 84 ? 4.659 9.386 1.617 1.00 94.50 84 GLU A O 1
ATOM 717 N N . THR A 1 85 ? 5.460 7.479 2.466 1.00 95.31 85 THR A N 1
ATOM 718 C CA . THR A 1 85 ? 4.164 6.796 2.569 1.00 95.31 85 THR A CA 1
ATOM 719 C C . THR A 1 85 ? 3.433 7.221 3.836 1.00 95.31 85 THR A C 1
ATOM 721 O O . THR A 1 85 ? 3.996 7.208 4.929 1.00 95.31 85 THR A O 1
ATOM 724 N N . LYS A 1 86 ? 2.158 7.596 3.700 1.00 94.69 86 LYS A N 1
ATOM 725 C CA . LYS A 1 86 ? 1.343 8.092 4.815 1.00 94.69 86 LYS A CA 1
ATOM 726 C C . LYS A 1 86 ? -0.077 7.569 4.721 1.00 94.69 86 LYS A C 1
ATOM 728 O O . LYS A 1 86 ? -0.722 7.734 3.686 1.00 94.69 86 LYS A O 1
ATOM 733 N N . PHE A 1 87 ? -0.582 7.041 5.831 1.00 96.12 87 PHE A N 1
ATOM 734 C CA . PHE A 1 87 ? -1.980 6.659 5.991 1.00 96.12 87 PHE A CA 1
ATOM 735 C C . PHE A 1 87 ? -2.595 7.333 7.210 1.00 96.12 87 PHE A C 1
ATOM 737 O O . PHE A 1 87 ? -2.011 7.340 8.290 1.00 96.12 87 PHE A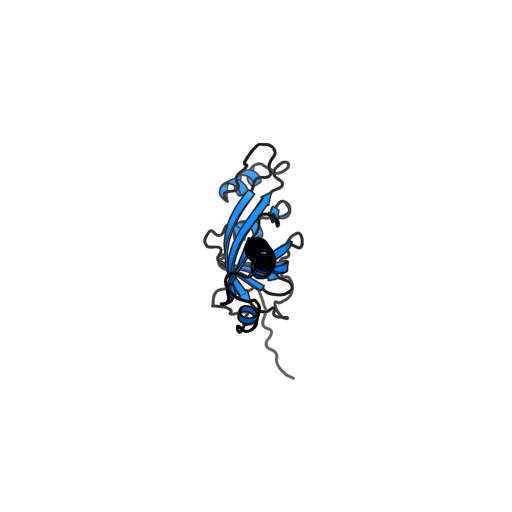 O 1
ATOM 744 N N . ASN A 1 88 ? -3.804 7.846 7.025 1.00 94.81 88 ASN A N 1
ATOM 745 C CA . ASN A 1 88 ? -4.623 8.476 8.044 1.00 94.81 88 ASN A CA 1
ATOM 746 C C . ASN A 1 88 ? -5.885 7.641 8.254 1.00 94.81 88 ASN A C 1
ATOM 748 O O . ASN A 1 88 ? -6.596 7.333 7.293 1.00 94.81 88 ASN A O 1
ATOM 752 N N . LEU A 1 89 ? -6.155 7.302 9.507 1.00 92.88 89 LEU A N 1
ATOM 753 C CA . LEU A 1 89 ? -7.311 6.556 9.970 1.00 92.88 89 LEU A CA 1
ATOM 754 C C . LEU A 1 89 ? -8.310 7.517 10.618 1.00 92.88 89 LEU A C 1
ATOM 756 O O . LEU A 1 89 ? -7.982 8.210 11.581 1.00 92.88 89 LEU A O 1
ATOM 760 N N . LYS A 1 90 ? -9.532 7.519 10.093 1.00 90.12 90 LYS A N 1
ATOM 761 C CA . LYS A 1 90 ? -10.681 8.243 10.648 1.00 90.12 90 LYS A CA 1
ATOM 762 C C . LYS A 1 90 ? -11.457 7.346 11.618 1.00 90.12 90 LYS A C 1
ATOM 764 O O . LYS A 1 90 ? -11.328 6.122 11.542 1.00 90.12 90 LYS A O 1
ATOM 769 N N . SER A 1 91 ? -12.293 7.935 12.478 1.00 81.50 91 SER A N 1
ATOM 770 C CA . SER A 1 91 ? -13.187 7.207 13.399 1.00 81.50 91 SER A CA 1
ATOM 771 C C . SER A 1 91 ? -13.904 6.030 12.749 1.00 81.50 91 SER A C 1
ATOM 773 O O . SER A 1 91 ? -13.769 4.903 13.207 1.00 81.50 91 SER A O 1
ATOM 775 N N . ASN A 1 92 ? -14.576 6.228 11.623 1.00 85.06 92 ASN A N 1
ATOM 776 C CA . ASN A 1 92 ? -15.354 5.191 10.932 1.00 85.06 92 ASN A CA 1
ATOM 777 C C . ASN A 1 92 ? -14.538 4.070 10.239 1.00 85.06 92 ASN A C 1
ATOM 779 O O . ASN A 1 92 ? -15.024 3.440 9.298 1.00 85.06 92 ASN A O 1
ATOM 783 N N . ASN A 1 93 ? -13.300 3.815 10.669 1.00 88.19 93 ASN A N 1
ATOM 784 C CA . ASN A 1 93 ? -12.357 2.858 10.084 1.00 88.19 93 ASN A CA 1
ATOM 785 C C . ASN A 1 93 ? -11.972 3.135 8.622 1.00 88.19 93 ASN A C 1
ATOM 787 O O . ASN A 1 93 ? -11.321 2.296 7.995 1.00 88.19 93 ASN A O 1
ATOM 791 N N . ILE A 1 94 ? -12.321 4.304 8.076 1.00 91.81 94 ILE A N 1
ATOM 792 C CA . ILE A 1 94 ? -11.858 4.718 6.753 1.00 91.81 94 ILE A CA 1
ATOM 793 C C . ILE A 1 94 ? -10.385 5.096 6.842 1.00 91.81 94 ILE A C 1
ATOM 795 O O . ILE A 1 94 ? -9.978 5.919 7.666 1.00 91.81 94 ILE A O 1
ATOM 799 N N . VAL A 1 95 ? -9.603 4.524 5.933 1.00 94.62 95 VAL A N 1
ATOM 800 C CA . VAL A 1 95 ? -8.185 4.821 5.764 1.00 94.62 95 VAL A CA 1
ATOM 801 C C . VAL A 1 95 ? -7.996 5.576 4.459 1.00 94.62 95 VAL A C 1
ATOM 803 O O . VAL A 1 95 ? -8.461 5.153 3.400 1.00 94.62 95 VAL A O 1
ATOM 806 N N . THR A 1 96 ? -7.312 6.710 4.532 1.00 95.69 96 THR A N 1
ATOM 807 C CA . THR A 1 96 ? -6.957 7.531 3.367 1.00 95.69 96 THR A CA 1
ATOM 808 C C . THR A 1 96 ? -5.486 7.884 3.406 1.00 95.69 96 THR A C 1
ATOM 810 O O . THR A 1 96 ? -4.901 7.974 4.482 1.00 95.69 96 THR A O 1
ATOM 813 N N . GLY A 1 97 ? -4.872 8.106 2.253 1.00 95.44 97 GLY A N 1
ATOM 814 C CA . GLY A 1 97 ? -3.480 8.522 2.214 1.00 95.44 97 GLY A CA 1
ATOM 815 C C . GLY A 1 97 ? -2.833 8.243 0.876 1.00 95.44 97 GLY A C 1
ATOM 816 O O . GLY A 1 97 ? -3.487 8.315 -0.163 1.00 95.44 97 GLY A O 1
ATOM 817 N N . HIS A 1 98 ? -1.545 7.936 0.909 1.00 96.06 98 HIS A N 1
ATOM 818 C CA . HIS A 1 98 ? -0.809 7.541 -0.278 1.00 96.06 98 HIS A CA 1
ATOM 819 C C . HIS A 1 98 ? 0.329 6.583 0.039 1.00 96.06 98 HIS A C 1
ATOM 821 O O . HIS A 1 98 ? 0.940 6.660 1.105 1.00 96.06 98 HIS A O 1
ATOM 827 N N . VAL A 1 99 ? 0.641 5.739 -0.941 1.00 95.81 99 VAL A N 1
ATOM 828 C CA . VAL A 1 99 ? 1.842 4.904 -0.976 1.00 95.81 99 VAL A CA 1
ATOM 829 C C . VAL A 1 99 ? 2.793 5.475 -2.011 1.00 95.81 99 VAL A C 1
ATOM 831 O O . VAL A 1 99 ? 2.399 5.742 -3.147 1.00 95.81 99 VAL A O 1
ATOM 834 N N . THR A 1 100 ? 4.050 5.646 -1.622 1.00 96.56 100 THR A N 1
ATOM 835 C CA . THR A 1 100 ? 5.121 6.000 -2.552 1.00 96.56 100 THR A CA 1
ATOM 836 C C . THR A 1 100 ? 5.921 4.747 -2.870 1.00 96.56 100 THR A C 1
ATOM 838 O O . THR A 1 100 ? 6.517 4.150 -1.974 1.00 96.56 100 THR A O 1
ATOM 841 N N . VAL A 1 101 ? 5.931 4.352 -4.143 1.00 95.56 101 VAL A N 1
ATOM 842 C CA . VAL A 1 101 ? 6.699 3.205 -4.642 1.00 95.56 101 VAL A CA 1
ATOM 843 C C . VAL A 1 101 ? 7.868 3.721 -5.466 1.00 95.56 101 VAL A C 1
ATOM 845 O O . VAL A 1 101 ? 7.692 4.566 -6.342 1.00 95.56 101 VAL A O 1
ATOM 848 N N . GLU A 1 102 ? 9.051 3.195 -5.194 1.00 94.62 102 GLU A N 1
ATOM 849 C CA . GLU A 1 102 ? 10.300 3.499 -5.879 1.00 94.62 102 GLU A CA 1
ATOM 850 C C . GLU A 1 102 ? 10.849 2.243 -6.556 1.00 94.62 102 GLU A C 1
ATOM 852 O O . GLU A 1 102 ? 10.459 1.118 -6.227 1.00 94.62 102 GLU A O 1
ATOM 857 N N . SER A 1 103 ? 11.737 2.438 -7.528 1.00 92.56 103 SER A N 1
ATOM 858 C CA . SER A 1 103 ? 12.325 1.355 -8.313 1.00 92.56 103 SER A CA 1
ATOM 859 C C . SER A 1 103 ? 13.849 1.468 -8.401 1.00 92.56 103 SER A C 1
ATOM 861 O O . SER A 1 103 ? 14.385 2.551 -8.652 1.00 92.56 103 SER A O 1
ATOM 863 N N . PHE A 1 104 ? 14.554 0.340 -8.258 1.00 84.12 104 PHE A N 1
ATOM 864 C CA . PHE A 1 104 ? 15.991 0.229 -8.536 1.00 84.12 104 PHE A CA 1
ATOM 865 C C . PHE A 1 104 ? 16.251 0.244 -10.046 1.00 84.12 104 PHE A C 1
ATOM 867 O O . PHE A 1 104 ? 16.456 -0.786 -10.679 1.00 84.12 104 PHE A O 1
ATOM 874 N N . TYR A 1 105 ? 16.207 1.437 -10.630 1.00 74.50 105 TYR A N 1
ATOM 875 C CA . TYR A 1 105 ? 16.184 1.627 -12.079 1.00 74.50 105 TYR A CA 1
ATOM 876 C C . TYR A 1 105 ? 17.464 1.171 -12.790 1.00 74.50 105 TYR A C 1
ATOM 878 O O . TYR A 1 105 ? 17.380 0.558 -13.838 1.00 74.50 105 TYR A O 1
ATOM 886 N N . ASN A 1 106 ? 18.649 1.440 -12.243 1.00 73.50 106 ASN A N 1
ATOM 887 C CA . ASN A 1 106 ? 19.883 1.497 -13.043 1.00 73.50 106 ASN A CA 1
ATOM 888 C C . ASN A 1 106 ? 20.325 0.190 -13.742 1.00 73.50 106 ASN A C 1
ATOM 890 O O . ASN A 1 106 ? 21.158 0.280 -14.635 1.00 73.50 106 ASN A O 1
ATOM 894 N N . ASN A 1 107 ? 19.763 -0.977 -13.398 1.00 72.38 107 ASN A N 1
ATOM 895 C CA . ASN A 1 107 ? 20.155 -2.282 -13.956 1.00 72.38 107 ASN A CA 1
ATOM 896 C C . ASN A 1 107 ? 18.966 -3.071 -14.544 1.00 72.38 107 ASN A C 1
ATOM 898 O O . ASN A 1 107 ? 18.937 -4.301 -14.472 1.00 72.38 107 ASN A O 1
ATOM 902 N N . MET A 1 108 ? 17.949 -2.382 -15.062 1.00 86.69 108 MET A N 1
ATOM 903 C CA . MET A 1 108 ? 16.786 -3.022 -15.682 1.00 86.69 108 MET A CA 1
ATOM 904 C C . MET A 1 108 ? 16.874 -3.020 -17.212 1.00 86.69 108 MET A C 1
ATOM 906 O O . MET A 1 108 ? 17.435 -2.093 -17.787 1.00 86.69 108 MET A O 1
ATOM 910 N N . PRO A 1 109 ? 16.295 -4.023 -17.895 1.00 91.12 109 PRO A N 1
ATOM 911 C CA . PRO A 1 109 ? 16.133 -3.968 -19.344 1.00 91.12 109 PRO A CA 1
ATOM 912 C C . PRO A 1 109 ? 15.144 -2.857 -19.744 1.00 91.12 109 PRO A C 1
ATOM 914 O O . PRO A 1 109 ? 14.210 -2.559 -19.001 1.00 91.12 109 PRO A O 1
ATOM 917 N N . GLU A 1 110 ? 15.276 -2.297 -20.951 1.00 90.69 110 GLU A N 1
ATOM 918 C CA . GLU A 1 110 ? 14.432 -1.173 -21.411 1.00 90.69 110 GLU A CA 1
ATOM 919 C C . GLU A 1 110 ? 12.924 -1.464 -21.332 1.00 90.69 110 GLU A C 1
ATOM 921 O O . GLU A 1 110 ? 12.142 -0.609 -20.926 1.00 90.69 110 GLU A O 1
ATOM 926 N N . ARG A 1 111 ? 12.509 -2.711 -21.582 1.00 92.62 111 ARG A N 1
ATOM 927 C CA . ARG A 1 111 ? 11.112 -3.156 -21.410 1.00 92.62 111 ARG A CA 1
ATOM 928 C C . ARG A 1 111 ? 10.540 -2.880 -20.011 1.00 92.62 111 ARG A C 1
ATOM 930 O O . ARG A 1 111 ? 9.357 -2.585 -19.860 1.00 92.62 111 ARG A O 1
ATOM 937 N N . ASP A 1 112 ? 11.369 -2.988 -18.976 1.00 93.25 112 ASP A N 1
ATOM 938 C CA . ASP A 1 112 ? 10.971 -2.741 -17.592 1.00 93.25 112 ASP A CA 1
ATOM 939 C C . ASP A 1 112 ? 10.898 -1.236 -17.320 1.00 93.25 112 ASP A C 1
ATOM 941 O O . ASP A 1 112 ? 10.010 -0.769 -16.602 1.00 93.25 112 ASP A O 1
ATOM 945 N N . HIS A 1 113 ? 11.780 -0.455 -17.947 1.00 91.44 113 HIS A N 1
ATOM 946 C CA . HIS A 1 113 ? 11.698 1.001 -17.938 1.00 91.44 113 HIS A CA 1
ATOM 947 C C . HIS A 1 113 ? 10.404 1.494 -18.582 1.00 91.44 113 HIS A C 1
ATOM 949 O O . HIS A 1 113 ? 9.704 2.318 -17.992 1.00 91.44 113 HIS A O 1
ATOM 955 N N . GLU A 1 114 ? 10.052 0.969 -19.753 1.00 93.44 114 GLU A N 1
ATOM 956 C CA . GLU A 1 114 ? 8.794 1.258 -20.443 1.00 93.44 114 GLU A CA 1
ATOM 957 C C . GLU A 1 114 ? 7.580 0.870 -19.606 1.00 93.44 114 GLU A C 1
ATOM 959 O O . GLU A 1 114 ? 6.656 1.671 -19.456 1.00 93.44 114 GLU A O 1
ATOM 964 N N . PHE A 1 115 ? 7.603 -0.311 -18.982 1.00 95.12 115 PHE A N 1
ATOM 965 C CA . PHE A 1 115 ? 6.542 -0.741 -18.078 1.00 95.12 115 PHE A CA 1
ATOM 966 C C . PHE A 1 115 ? 6.334 0.264 -16.937 1.00 95.12 115 PHE A C 1
ATOM 968 O O . PHE A 1 115 ? 5.212 0.734 -16.734 1.00 95.12 115 PHE A O 1
ATOM 975 N N . LEU A 1 116 ? 7.400 0.660 -16.234 1.00 94.94 116 LEU A N 1
ATOM 976 C CA . LEU A 1 116 ? 7.321 1.633 -15.140 1.00 94.94 116 LEU A CA 1
ATOM 977 C C . LEU A 1 116 ? 6.856 3.013 -15.628 1.00 94.94 116 LEU A C 1
ATOM 979 O O . LEU A 1 116 ? 6.008 3.637 -14.984 1.00 94.94 116 LEU A O 1
ATOM 983 N N . ARG A 1 117 ? 7.351 3.476 -16.783 1.00 93.56 117 ARG A N 1
ATOM 984 C CA . ARG A 1 117 ? 6.903 4.727 -17.415 1.00 93.56 117 ARG A CA 1
ATOM 985 C C . ARG A 1 117 ? 5.410 4.678 -17.749 1.00 93.56 117 ARG A C 1
ATOM 987 O O . ARG A 1 117 ? 4.702 5.629 -17.428 1.00 93.56 117 ARG A O 1
ATOM 994 N N . SER A 1 118 ? 4.913 3.558 -18.284 1.00 95.19 118 SER A N 1
ATOM 995 C CA . SER A 1 118 ? 3.487 3.354 -18.602 1.00 95.19 118 SER A CA 1
ATOM 996 C C . SER A 1 118 ? 2.578 3.400 -17.372 1.00 95.19 118 SER A C 1
ATOM 998 O O . SER A 1 118 ? 1.398 3.721 -17.479 1.00 95.19 118 SER A O 1
ATOM 1000 N N . LEU A 1 119 ? 3.123 3.081 -16.195 1.00 95.38 119 LEU A N 1
ATOM 1001 C CA . LEU A 1 119 ? 2.412 3.162 -14.922 1.00 95.38 119 LEU A CA 1
ATOM 1002 C C . LEU A 1 119 ? 2.453 4.561 -14.305 1.00 95.38 119 LEU A C 1
ATOM 1004 O O . LEU A 1 119 ? 1.743 4.802 -13.335 1.00 95.38 119 LEU A O 1
ATOM 1008 N N . GLY A 1 120 ? 3.258 5.475 -14.855 1.00 95.06 120 GLY A N 1
ATOM 1009 C CA . GLY A 1 120 ? 3.407 6.843 -14.369 1.00 95.06 120 GLY A CA 1
ATOM 1010 C C . GLY A 1 120 ? 4.583 7.056 -13.414 1.00 95.06 120 GLY A C 1
ATOM 1011 O O . GLY A 1 120 ? 4.601 8.068 -12.711 1.00 95.06 120 GLY A O 1
ATOM 1012 N N . PHE A 1 121 ? 5.568 6.148 -13.368 1.00 95.12 121 PHE A N 1
ATOM 1013 C CA . PHE A 1 121 ? 6.811 6.411 -12.638 1.00 95.12 121 PHE A CA 1
ATOM 1014 C C . PHE A 1 121 ? 7.542 7.592 -13.267 1.00 95.12 121 PHE A C 1
ATOM 1016 O O . PHE A 1 121 ? 7.759 7.645 -14.478 1.00 95.12 121 PHE A O 1
ATOM 1023 N N . LYS A 1 122 ? 7.965 8.531 -12.421 1.00 91.81 122 LYS A N 1
ATOM 1024 C CA . LYS A 1 122 ? 8.691 9.728 -12.844 1.00 91.81 122 LYS A CA 1
ATOM 1025 C C . LYS A 1 122 ? 10.068 9.756 -12.208 1.00 91.81 122 LYS A C 1
ATOM 1027 O O . LYS A 1 122 ? 10.217 9.513 -11.010 1.00 91.81 122 LYS A O 1
ATOM 1032 N N . LYS A 1 123 ? 11.071 10.099 -13.013 1.00 87.56 123 LYS A N 1
ATOM 1033 C CA . LYS A 1 123 ? 12.442 10.345 -12.568 1.00 87.56 123 LYS A CA 1
ATOM 1034 C C . LYS A 1 123 ? 12.636 11.855 -12.422 1.00 87.56 123 LYS A C 1
ATOM 1036 O O . LYS A 1 123 ? 12.477 12.581 -13.395 1.00 87.56 123 LYS A O 1
ATOM 1041 N N . LYS A 1 124 ? 12.944 12.341 -11.213 1.00 84.12 124 LYS A N 1
ATOM 1042 C CA . LYS A 1 124 ? 13.129 13.788 -10.973 1.00 84.12 124 LYS A CA 1
ATOM 1043 C C . LYS A 1 124 ? 14.454 14.302 -11.546 1.00 84.12 124 LYS A C 1
ATOM 1045 O O . LYS A 1 124 ? 14.518 15.424 -12.028 1.00 84.12 124 LYS A O 1
ATOM 1050 N N . ASN A 1 125 ? 15.511 13.495 -11.473 1.00 83.94 125 ASN A N 1
ATOM 1051 C CA . ASN A 1 125 ? 16.819 13.771 -12.069 1.00 83.94 125 ASN A CA 1
ATOM 1052 C C . ASN A 1 125 ? 17.586 12.455 -12.288 1.00 83.94 125 ASN A C 1
ATOM 1054 O O . ASN A 1 125 ? 17.165 11.410 -11.792 1.00 83.94 125 ASN A O 1
ATOM 1058 N N . LYS A 1 126 ? 18.732 12.496 -12.982 1.00 79.19 126 LYS A N 1
ATOM 1059 C CA . LYS A 1 126 ? 19.517 11.294 -13.327 1.00 79.19 126 LYS A CA 1
ATOM 1060 C C . LYS A 1 126 ? 19.969 10.439 -12.131 1.00 79.19 126 LYS A C 1
ATOM 1062 O O . LYS A 1 126 ? 20.144 9.237 -12.317 1.00 79.19 126 LYS A O 1
ATOM 1067 N N . TYR A 1 127 ? 20.088 11.026 -10.940 1.00 80.31 127 TYR A N 1
ATOM 1068 C CA . TYR A 1 127 ? 20.601 10.381 -9.727 1.00 80.31 127 TYR A CA 1
ATOM 1069 C C . TYR A 1 127 ? 19.513 9.809 -8.813 1.00 80.31 127 TYR A C 1
ATOM 1071 O O . TYR A 1 127 ? 19.812 9.004 -7.938 1.00 80.31 127 TYR A O 1
ATOM 1079 N N . MET A 1 128 ? 18.255 10.216 -8.990 1.00 84.12 128 MET A N 1
ATOM 1080 C CA . MET A 1 128 ? 17.147 9.741 -8.165 1.00 84.12 128 MET A CA 1
ATOM 1081 C C . MET A 1 128 ? 16.496 8.501 -8.770 1.00 84.12 128 MET A C 1
ATOM 1083 O O . MET A 1 128 ? 16.284 8.419 -9.984 1.00 84.12 128 MET A O 1
ATOM 1087 N N . ALA A 1 129 ? 16.117 7.564 -7.901 1.00 86.94 129 ALA A N 1
ATOM 1088 C CA . ALA A 1 129 ? 15.243 6.464 -8.269 1.00 86.94 129 ALA A CA 1
ATOM 1089 C C . ALA A 1 129 ? 13.907 7.022 -8.800 1.00 86.94 129 ALA A C 1
ATOM 1091 O O . ALA A 1 129 ? 13.355 7.967 -8.223 1.00 86.94 129 ALA A O 1
ATOM 1092 N N . PRO A 1 130 ? 13.364 6.485 -9.903 1.00 92.50 130 PRO A N 1
ATOM 1093 C CA . PRO A 1 130 ? 12.017 6.813 -10.326 1.00 92.50 130 PRO A CA 1
ATOM 1094 C C . PRO A 1 130 ? 11.020 6.347 -9.285 1.00 92.50 130 PRO A C 1
ATOM 1096 O O . PRO A 1 130 ? 11.166 5.273 -8.694 1.00 92.50 130 PRO A O 1
ATOM 1099 N N . LYS A 1 131 ? 9.978 7.150 -9.113 1.00 95.50 131 LYS A N 1
ATOM 1100 C CA . LYS A 1 131 ? 8.935 6.873 -8.142 1.00 95.50 131 LYS A CA 1
ATOM 1101 C C . LYS A 1 131 ? 7.559 7.226 -8.659 1.00 95.50 131 LYS A C 1
ATOM 1103 O O . LYS A 1 131 ? 7.409 8.063 -9.553 1.00 95.50 131 LYS A O 1
ATOM 1108 N N . ILE A 1 132 ? 6.561 6.609 -8.050 1.00 96.38 132 ILE A N 1
ATOM 1109 C CA . ILE A 1 132 ? 5.154 6.943 -8.212 1.00 96.38 132 ILE A CA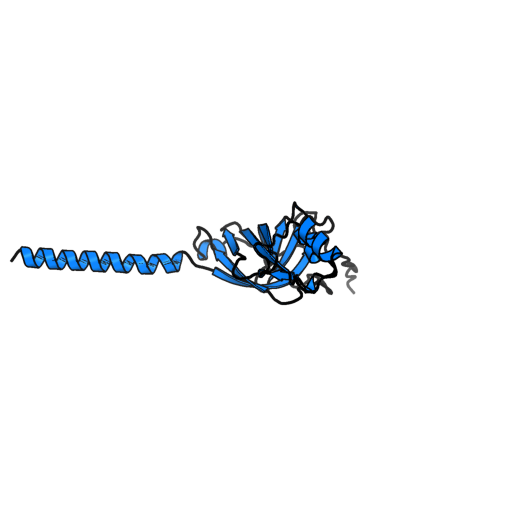 1
ATOM 1110 C C . ILE A 1 132 ? 4.517 7.137 -6.842 1.00 96.38 132 ILE A C 1
ATOM 1112 O O . ILE A 1 132 ? 4.857 6.454 -5.877 1.00 96.38 132 ILE A O 1
ATOM 1116 N N . LYS A 1 133 ? 3.577 8.077 -6.768 1.00 96.00 133 LYS A N 1
ATOM 1117 C CA . LYS A 1 133 ? 2.724 8.282 -5.603 1.00 96.00 133 LYS A CA 1
ATOM 1118 C C . LYS A 1 133 ? 1.310 7.839 -5.952 1.00 96.00 133 LYS A C 1
ATOM 1120 O O . LYS A 1 133 ? 0.692 8.423 -6.838 1.00 96.00 133 LYS A O 1
ATOM 1125 N N . LEU A 1 134 ? 0.818 6.825 -5.252 1.00 95.69 134 LEU A N 1
ATOM 1126 C CA . LEU A 1 134 ? -0.513 6.257 -5.437 1.00 95.69 134 LEU A CA 1
ATOM 1127 C C . LEU A 1 134 ? -1.415 6.736 -4.310 1.00 95.69 134 LEU A C 1
ATOM 1129 O O . LEU A 1 134 ? -1.120 6.487 -3.142 1.00 95.69 134 LEU A O 1
ATOM 1133 N N . MET A 1 135 ? -2.494 7.436 -4.652 1.00 96.00 135 MET A N 1
ATOM 1134 C CA . MET A 1 135 ? -3.510 7.829 -3.679 1.00 96.00 135 MET A CA 1
ATOM 1135 C C . MET A 1 135 ? -4.339 6.608 -3.296 1.00 96.00 135 MET A C 1
ATOM 1137 O O . MET A 1 135 ? -4.819 5.884 -4.161 1.00 96.00 135 MET A O 1
ATOM 1141 N N . MET A 1 136 ? -4.526 6.404 -1.997 1.00 94.81 136 MET A N 1
ATOM 1142 C CA . MET A 1 136 ? -5.175 5.220 -1.450 1.00 94.81 136 MET A CA 1
ATOM 1143 C C . MET A 1 136 ? -6.397 5.623 -0.634 1.00 94.81 136 MET A C 1
ATOM 1145 O O . MET A 1 136 ? -6.332 6.525 0.209 1.00 94.81 136 MET A O 1
ATOM 1149 N N . LYS A 1 137 ? -7.504 4.913 -0.847 1.00 94.75 137 LYS A N 1
ATOM 1150 C CA . LYS A 1 137 ? -8.715 5.011 -0.032 1.00 94.75 137 LYS A CA 1
ATOM 1151 C C . LYS A 1 137 ? -9.269 3.616 0.217 1.00 94.75 137 LYS A C 1
ATOM 1153 O O . LYS A 1 137 ? -9.428 2.821 -0.710 1.00 94.75 137 LYS A O 1
ATOM 1158 N N . GLY A 1 138 ? -9.553 3.329 1.476 1.00 92.62 138 GLY A N 1
ATOM 1159 C CA . GLY A 1 138 ? -9.917 1.994 1.910 1.00 92.62 138 GLY A CA 1
ATOM 1160 C C . GLY A 1 138 ? -10.529 1.959 3.298 1.00 92.62 138 GLY A C 1
ATOM 1161 O O . GLY A 1 138 ? -10.882 2.995 3.867 1.00 92.62 138 GLY A O 1
ATOM 1162 N N . LYS A 1 139 ? -10.637 0.749 3.841 1.00 91.81 139 LYS A N 1
ATOM 1163 C CA . LYS A 1 139 ? -11.176 0.493 5.177 1.00 91.81 139 LYS A CA 1
ATOM 1164 C C . LYS A 1 139 ? -10.305 -0.507 5.935 1.00 91.81 139 LYS A C 1
ATOM 1166 O O . LYS A 1 139 ? -9.711 -1.399 5.329 1.00 91.81 139 LYS A O 1
ATOM 1171 N N . ARG A 1 140 ? -10.224 -0.318 7.252 1.00 92.50 140 ARG A N 1
ATOM 1172 C CA . ARG A 1 140 ? -9.517 -1.183 8.202 1.00 92.50 140 ARG A CA 1
ATOM 1173 C C . ARG A 1 140 ? -10.449 -2.261 8.767 1.00 92.50 140 ARG A C 1
ATOM 1175 O O . ARG A 1 140 ? -11.583 -1.953 9.128 1.00 92.50 140 ARG A O 1
ATOM 1182 N N . TYR A 1 141 ? -9.932 -3.478 8.906 1.00 88.56 141 TYR A N 1
ATOM 1183 C CA . TYR A 1 141 ? -10.629 -4.672 9.393 1.00 88.56 141 TYR A CA 1
ATOM 1184 C C . TYR A 1 141 ? -9.802 -5.404 10.453 1.00 88.56 141 TYR A C 1
ATOM 1186 O O . TYR A 1 141 ? -8.572 -5.281 10.476 1.00 88.56 141 TYR A O 1
ATOM 1194 N N . LEU A 1 142 ? -10.466 -6.184 11.312 1.00 86.62 142 LEU A N 1
ATOM 1195 C CA . LEU A 1 142 ? -9.766 -7.082 12.231 1.00 86.62 142 LEU A CA 1
ATOM 1196 C C . LEU A 1 142 ? -9.112 -8.235 11.455 1.00 86.62 142 LEU A C 1
ATOM 1198 O O . LEU A 1 142 ? -9.686 -8.701 10.460 1.00 86.62 142 LEU A O 1
ATOM 1202 N N . PRO A 1 143 ? -7.944 -8.714 11.916 1.00 81.69 143 PRO A N 1
ATOM 1203 C CA . PRO A 1 143 ? -7.349 -9.928 11.391 1.00 81.69 143 PRO A CA 1
ATOM 1204 C C . PRO A 1 143 ? -8.274 -11.131 11.551 1.00 81.69 143 PRO A C 1
ATOM 1206 O O . PRO A 1 143 ? -9.077 -11.193 12.484 1.00 81.69 143 PRO A O 1
ATOM 1209 N N . ARG A 1 144 ? -8.127 -12.110 10.658 1.00 74.94 144 ARG A N 1
ATOM 1210 C CA . ARG A 1 144 ? -8.792 -13.412 10.760 1.00 74.94 144 ARG A CA 1
ATOM 1211 C C . ARG A 1 144 ? -7.747 -14.516 10.610 1.00 74.94 144 ARG A C 1
ATOM 1213 O O . ARG A 1 144 ? -6.827 -14.382 9.811 1.00 74.94 144 ARG A O 1
ATOM 1220 N N . ALA A 1 145 ? -7.875 -15.578 11.401 1.00 60.91 145 ALA A N 1
ATOM 1221 C CA . ALA A 1 145 ? -6.861 -16.630 11.500 1.00 60.91 145 ALA A CA 1
ATOM 1222 C C . ALA A 1 145 ? -6.837 -17.612 10.308 1.00 60.91 145 ALA A C 1
ATOM 1224 O O . ALA A 1 145 ? -5.899 -18.389 10.187 1.00 60.91 145 ALA A O 1
ATOM 1225 N N . ASP A 1 146 ? -7.839 -17.591 9.428 1.00 65.88 146 ASP A N 1
ATOM 1226 C CA . ASP A 1 146 ? -8.126 -18.647 8.445 1.00 65.88 146 ASP A CA 1
ATOM 1227 C C . ASP A 1 146 ? -8.109 -18.151 6.985 1.00 65.88 146 ASP A C 1
ATOM 1229 O O . ASP A 1 146 ? -8.855 -18.645 6.141 1.00 65.88 146 ASP A O 1
ATOM 1233 N N . LEU A 1 147 ? -7.235 -17.196 6.651 1.00 66.81 147 LEU A N 1
ATOM 1234 C CA . LEU A 1 147 ? -7.107 -16.656 5.285 1.00 66.81 147 LEU A CA 1
ATOM 1235 C C . LEU A 1 147 ? -6.564 -17.658 4.237 1.00 66.81 147 LEU A C 1
ATOM 1237 O O . LEU A 1 147 ? -6.335 -17.275 3.090 1.00 66.81 147 LEU A O 1
ATOM 1241 N N . GLY A 1 148 ? -6.403 -18.931 4.606 1.00 63.19 148 GLY A N 1
ATOM 1242 C CA . GLY A 1 148 ? -5.870 -19.994 3.759 1.00 63.19 148 GLY A CA 1
ATOM 1243 C C . GLY A 1 148 ? -4.341 -20.061 3.753 1.00 63.19 148 GLY A C 1
ATOM 1244 O O . GLY A 1 148 ? -3.649 -19.238 4.355 1.00 63.19 148 GLY A O 1
ATOM 1245 N N . TYR A 1 149 ? -3.823 -21.079 3.070 1.00 54.69 149 TYR A N 1
ATOM 1246 C CA . TYR A 1 149 ? -2.392 -21.291 2.850 1.00 54.69 149 TYR A CA 1
ATOM 1247 C C . TYR A 1 149 ? -1.970 -20.651 1.506 1.00 54.69 149 TYR A C 1
ATOM 1249 O O . TYR A 1 149 ? -2.808 -20.453 0.630 1.00 54.69 149 TYR A O 1
ATOM 1257 N N . ASP A 1 150 ? -0.691 -20.291 1.349 1.00 73.19 150 ASP A N 1
ATOM 1258 C CA . ASP A 1 150 ? -0.089 -19.726 0.118 1.00 73.19 150 ASP A CA 1
ATOM 1259 C C . ASP A 1 150 ? -0.504 -18.301 -0.302 1.00 73.19 150 ASP A C 1
ATOM 1261 O O . ASP A 1 150 ? -0.664 -17.974 -1.481 1.00 73.19 150 ASP A O 1
ATOM 1265 N N . ILE A 1 151 ? -0.600 -17.390 0.667 1.00 82.44 151 ILE A N 1
ATOM 1266 C CA . ILE A 1 151 ? -0.833 -15.966 0.388 1.00 82.44 151 ILE A CA 1
ATOM 1267 C C . ILE A 1 151 ? 0.449 -15.293 -0.147 1.00 82.44 151 ILE A C 1
ATOM 1269 O O . ILE A 1 151 ? 1.502 -15.392 0.500 1.00 82.44 151 ILE A O 1
ATOM 1273 N N . PRO A 1 152 ? 0.377 -14.533 -1.264 1.00 87.06 152 PRO A N 1
ATOM 1274 C CA . PRO A 1 152 ? 1.501 -13.762 -1.782 1.00 87.06 152 PRO A CA 1
ATOM 1275 C C . PRO A 1 152 ? 2.140 -12.837 -0.739 1.00 87.06 152 PRO A C 1
ATOM 1277 O O . PRO A 1 152 ? 1.483 -12.027 -0.082 1.00 87.06 152 PRO A O 1
ATOM 1280 N N . GLN A 1 153 ? 3.463 -12.936 -0.635 1.00 90.94 153 GLN A N 1
ATOM 1281 C CA . GLN A 1 153 ? 4.276 -12.114 0.256 1.00 90.94 153 GLN A CA 1
ATOM 1282 C C . GLN A 1 153 ? 4.830 -10.896 -0.484 1.00 90.94 153 GLN A C 1
ATOM 1284 O O . GLN A 1 153 ? 5.196 -10.959 -1.668 1.00 90.94 153 GLN A O 1
ATOM 1289 N N . PHE A 1 154 ? 4.971 -9.792 0.243 1.00 91.69 154 PHE A N 1
ATOM 1290 C CA . PHE A 1 154 ? 5.898 -8.746 -0.155 1.00 91.69 154 PHE A CA 1
ATOM 1291 C C . PHE A 1 154 ? 7.332 -9.280 -0.124 1.00 91.69 154 PHE A C 1
ATOM 1293 O O . PHE A 1 154 ? 7.672 -10.195 0.616 1.00 91.69 154 PHE A O 1
ATOM 1300 N N . GLN A 1 155 ? 8.201 -8.667 -0.923 1.00 89.31 155 GLN A N 1
ATOM 1301 C CA . GLN A 1 155 ? 9.622 -9.035 -0.993 1.00 89.31 155 GLN A CA 1
ATOM 1302 C C . GLN A 1 155 ? 10.365 -8.761 0.320 1.00 89.31 155 GLN A C 1
ATOM 1304 O O . GLN A 1 155 ? 11.433 -9.308 0.572 1.00 89.31 155 GLN A O 1
ATOM 1309 N N . ARG A 1 156 ? 9.805 -7.871 1.140 1.00 90.81 156 ARG A N 1
ATOM 1310 C CA . ARG A 1 156 ? 10.270 -7.526 2.476 1.00 90.81 156 ARG A CA 1
ATOM 1311 C C . ARG A 1 156 ? 9.082 -7.016 3.297 1.00 90.81 156 ARG A C 1
ATOM 1313 O O . ARG A 1 156 ? 8.155 -6.461 2.700 1.00 90.81 156 ARG A O 1
ATOM 1320 N N . PRO A 1 157 ? 9.115 -7.153 4.629 1.00 92.31 157 PRO A N 1
ATOM 1321 C CA . PRO A 1 157 ? 8.130 -6.528 5.498 1.00 92.31 157 PRO A CA 1
ATOM 1322 C C . PRO A 1 157 ? 8.217 -4.999 5.403 1.00 92.31 157 PRO A C 1
ATOM 1324 O O . PRO A 1 157 ? 9.312 -4.429 5.348 1.00 92.31 157 PRO A O 1
ATOM 1327 N N . TYR A 1 158 ? 7.068 -4.326 5.416 1.00 95.31 158 TYR A N 1
ATOM 1328 C CA . TYR A 1 158 ? 6.988 -2.867 5.426 1.00 95.31 158 TYR A CA 1
ATOM 1329 C C . TYR A 1 158 ? 6.335 -2.369 6.707 1.00 95.31 158 TYR A C 1
ATOM 1331 O O . TYR A 1 158 ? 5.151 -2.592 6.951 1.00 95.31 158 TYR A O 1
ATOM 1339 N N . VAL A 1 159 ? 7.105 -1.624 7.498 1.00 96.19 159 VAL A N 1
ATOM 1340 C CA . VAL A 1 159 ? 6.601 -0.967 8.704 1.00 96.19 159 VAL A CA 1
ATOM 1341 C C . VAL A 1 159 ? 6.133 0.437 8.347 1.00 96.19 159 VAL A C 1
ATOM 1343 O O . VAL A 1 159 ? 6.950 1.311 8.053 1.00 96.19 159 VAL A O 1
ATOM 1346 N N . ILE A 1 160 ? 4.820 0.659 8.374 1.00 96.31 160 ILE A N 1
ATOM 1347 C CA . ILE A 1 160 ? 4.203 1.930 7.982 1.00 96.31 160 ILE A CA 1
ATOM 1348 C C . ILE A 1 160 ? 3.422 2.501 9.177 1.00 96.31 160 ILE A C 1
ATOM 1350 O O . ILE A 1 160 ? 2.642 1.778 9.805 1.00 96.31 160 ILE A O 1
ATOM 1354 N N . PRO A 1 161 ? 3.619 3.784 9.529 1.00 94.25 161 PRO A N 1
ATOM 1355 C CA . PRO A 1 161 ? 2.811 4.440 10.547 1.00 94.25 161 PRO A CA 1
ATOM 1356 C C . PRO A 1 161 ? 1.401 4.742 10.022 1.00 94.25 161 PRO A C 1
ATOM 1358 O O . PRO A 1 161 ? 1.226 5.312 8.943 1.00 94.25 161 PRO A O 1
ATOM 1361 N N . ILE A 1 162 ? 0.397 4.397 10.826 1.00 95.00 162 ILE A N 1
ATOM 1362 C CA . ILE A 1 162 ? -1.003 4.760 10.619 1.00 95.00 162 ILE A CA 1
ATOM 1363 C C . ILE A 1 162 ? -1.358 5.849 11.629 1.00 95.00 162 ILE A C 1
ATOM 1365 O O . ILE A 1 162 ? -1.335 5.613 12.840 1.00 95.00 162 ILE A O 1
ATOM 1369 N N . TYR A 1 163 ? -1.655 7.046 11.136 1.00 92.62 163 TYR A N 1
ATOM 1370 C CA . TYR A 1 163 ? -1.949 8.222 11.952 1.00 92.62 163 TYR A CA 1
ATOM 1371 C C . TYR A 1 163 ? -3.444 8.323 12.234 1.00 92.62 163 TYR A C 1
ATOM 1373 O O . TYR A 1 163 ? -4.259 8.132 11.335 1.00 92.62 163 TYR A O 1
ATOM 1381 N N . TYR A 1 164 ? -3.819 8.644 13.467 1.00 89.88 164 TYR A N 1
ATOM 1382 C CA . TYR A 1 164 ? -5.209 8.940 13.801 1.00 89.88 164 TYR A CA 1
ATOM 1383 C C . TYR A 1 164 ? -5.544 10.373 13.372 1.00 89.88 164 TYR A C 1
ATOM 1385 O O . TYR A 1 164 ? -4.778 11.295 13.649 1.00 89.88 164 TYR A O 1
ATOM 1393 N N . GLN A 1 165 ? -6.666 10.569 12.677 1.00 85.25 165 GLN A N 1
ATOM 1394 C CA . GLN A 1 165 ? -7.081 11.879 12.175 1.00 85.25 165 GLN A CA 1
ATOM 1395 C C . GLN A 1 165 ? -8.356 12.362 12.869 1.00 85.25 165 GLN A C 1
ATOM 1397 O O . GLN A 1 165 ? -9.387 11.707 12.771 1.00 85.25 165 GLN A O 1
ATOM 1402 N N . GLY A 1 166 ? -8.297 13.552 13.477 1.00 67.81 166 GLY A N 1
ATOM 1403 C CA . GLY A 1 166 ? -9.467 14.337 13.902 1.00 67.81 166 GLY A CA 1
ATOM 1404 C C . GLY A 1 166 ? -10.222 13.835 15.137 1.00 67.81 166 GLY A C 1
ATOM 1405 O O . GLY A 1 166 ? -10.962 14.612 15.726 1.00 67.81 166 GLY A O 1
ATOM 1406 N N . ASP A 1 167 ? -9.996 12.591 15.560 1.00 63.22 167 ASP A N 1
ATOM 1407 C CA . ASP A 1 167 ? -10.705 11.948 16.666 1.00 63.22 167 ASP A CA 1
ATOM 1408 C C . ASP A 1 167 ? -9.738 11.476 17.761 1.00 63.22 167 ASP A C 1
ATOM 1410 O O . ASP A 1 167 ? -8.580 11.140 17.495 1.00 63.22 167 ASP A O 1
ATOM 1414 N N . THR A 1 168 ? -10.210 11.410 19.009 1.00 68.88 168 THR A N 1
ATOM 1415 C CA . THR A 1 168 ? -9.443 10.796 20.101 1.00 68.88 168 THR A CA 1
ATOM 1416 C C . THR A 1 168 ? -9.255 9.299 19.834 1.00 68.88 168 THR A C 1
ATOM 1418 O O . THR A 1 168 ? -10.165 8.631 19.334 1.00 68.88 168 THR A O 1
ATOM 1421 N N . ILE A 1 169 ? -8.095 8.734 20.203 1.00 69.69 169 ILE A N 1
ATOM 1422 C CA . ILE A 1 169 ? -7.850 7.279 20.108 1.00 69.69 169 ILE A CA 1
ATOM 1423 C C . ILE A 1 169 ? -9.003 6.477 20.718 1.00 69.69 169 ILE A C 1
ATOM 1425 O O . ILE A 1 169 ? -9.385 5.446 20.167 1.00 69.69 169 ILE A O 1
ATOM 1429 N N . ASP A 1 170 ? -9.542 6.933 21.849 1.00 72.00 170 ASP A N 1
ATOM 1430 C CA . ASP A 1 170 ? -10.585 6.214 22.576 1.00 72.00 170 ASP A CA 1
ATOM 1431 C C . ASP A 1 170 ? -11.864 6.083 21.751 1.00 72.00 170 ASP A C 1
ATOM 1433 O O . ASP A 1 170 ? -12.477 5.018 21.746 1.00 72.00 170 ASP A O 1
ATOM 1437 N N . ASN A 1 171 ? -12.228 7.111 20.981 1.00 70.94 171 ASN A N 1
ATOM 1438 C CA . ASN A 1 171 ? -13.368 7.035 20.070 1.00 70.94 171 ASN A CA 1
ATOM 1439 C C . ASN A 1 171 ? -13.097 6.049 18.929 1.00 70.94 171 ASN A C 1
ATOM 1441 O O . ASN A 1 171 ? -13.952 5.231 18.606 1.00 70.94 171 ASN A O 1
ATOM 1445 N N . ILE A 1 172 ? -11.887 6.058 18.368 1.00 69.88 172 ILE A N 1
ATOM 1446 C CA . ILE A 1 172 ? -11.503 5.157 17.270 1.00 69.88 172 ILE A CA 1
ATOM 1447 C C . ILE A 1 172 ? -11.449 3.692 17.733 1.00 69.88 172 ILE A C 1
ATOM 1449 O O . ILE A 1 172 ? -11.799 2.789 16.976 1.00 69.88 172 ILE A O 1
ATOM 1453 N N . LYS A 1 173 ? -11.021 3.436 18.975 1.00 70.44 173 LYS A N 1
ATOM 1454 C CA . LYS A 1 173 ? -10.980 2.090 19.568 1.00 70.44 173 LYS A CA 1
ATOM 1455 C C . LYS A 1 173 ? -12.361 1.543 19.925 1.00 70.44 173 LYS A C 1
ATOM 1457 O O . LYS A 1 173 ? -12.539 0.333 19.886 1.00 70.44 173 LYS A O 1
ATOM 1462 N N . LYS A 1 174 ? -13.315 2.410 20.284 1.00 69.25 174 LYS A N 1
ATOM 1463 C CA . LYS A 1 174 ? -14.692 2.019 20.639 1.00 69.25 174 LYS A CA 1
ATOM 1464 C C . LYS A 1 174 ? -15.534 1.602 19.435 1.00 69.25 174 LYS A C 1
ATOM 1466 O O . LYS A 1 174 ? -16.578 0.983 19.608 1.00 69.25 174 LYS A O 1
ATOM 1471 N N . ILE A 1 175 ? -15.113 1.958 18.226 1.00 72.50 175 ILE A N 1
ATOM 1472 C CA . ILE A 1 175 ? -15.877 1.662 17.018 1.00 72.50 175 ILE A CA 1
ATOM 1473 C C . ILE A 1 175 ? -15.748 0.183 16.690 1.00 72.50 175 ILE A C 1
ATOM 1475 O O . ILE A 1 175 ? -14.642 -0.344 16.594 1.00 72.50 175 ILE A O 1
ATOM 1479 N N . ALA A 1 176 ? -16.893 -0.469 16.488 1.00 67.75 176 ALA A N 1
ATOM 1480 C CA . ALA A 1 176 ? -16.946 -1.860 16.075 1.00 67.75 176 ALA A CA 1
ATOM 1481 C C . ALA A 1 176 ? -16.142 -2.053 14.780 1.00 67.75 176 ALA A C 1
ATOM 1483 O O . ALA A 1 176 ? -16.388 -1.403 13.759 1.00 67.75 176 ALA A O 1
ATOM 1484 N N . ILE A 1 177 ? -15.152 -2.940 14.839 1.00 75.25 177 ILE A N 1
ATOM 1485 C CA . ILE A 1 177 ? -14.339 -3.332 13.693 1.00 75.25 177 ILE A CA 1
ATOM 1486 C C . ILE A 1 177 ? -14.769 -4.745 13.327 1.00 75.25 177 ILE A C 1
ATOM 1488 O O . ILE A 1 177 ? -14.741 -5.643 14.164 1.00 75.25 177 ILE A O 1
ATOM 1492 N N . THR A 1 178 ? -15.177 -4.949 12.082 1.00 71.25 178 THR A N 1
ATOM 1493 C CA . THR A 1 178 ? -15.551 -6.278 11.608 1.00 71.25 178 THR A CA 1
ATOM 1494 C C . THR A 1 178 ? -14.297 -7.060 11.209 1.00 71.25 178 THR A C 1
ATOM 1496 O O . THR A 1 178 ? -13.357 -6.474 10.652 1.00 71.25 178 THR A O 1
ATOM 1499 N N . PRO A 1 179 ? -14.246 -8.378 11.465 1.00 71.56 179 PRO A N 1
ATOM 1500 C CA . PRO A 1 179 ? -13.260 -9.249 10.838 1.00 71.56 179 PRO A CA 1
ATOM 1501 C C . PRO A 1 179 ? -13.335 -9.138 9.321 1.00 71.56 179 PRO A C 1
ATOM 1503 O O . PRO A 1 179 ? -14.422 -8.968 8.758 1.00 71.56 179 PRO A O 1
ATOM 1506 N N . ILE A 1 180 ? -12.191 -9.267 8.649 1.00 69.31 180 ILE A N 1
ATOM 1507 C CA . ILE A 1 180 ? -12.217 -9.463 7.203 1.00 69.31 180 ILE A CA 1
ATOM 1508 C C . ILE A 1 180 ? -13.018 -10.741 6.918 1.00 69.31 180 ILE A C 1
ATOM 1510 O O . ILE A 1 180 ? -12.734 -11.820 7.442 1.00 69.31 180 ILE A O 1
ATOM 1514 N N . THR A 1 181 ? -14.096 -10.617 6.155 1.00 60.00 181 THR A N 1
ATOM 1515 C CA . THR A 1 181 ? -14.909 -11.767 5.762 1.00 60.00 181 THR A CA 1
ATOM 1516 C C . THR A 1 181 ? -14.482 -12.181 4.360 1.00 60.00 181 THR A C 1
ATOM 1518 O O . THR A 1 181 ? -14.262 -11.326 3.509 1.00 60.00 181 THR A O 1
ATOM 1521 N N . ILE A 1 182 ? -14.405 -13.485 4.082 1.00 51.44 182 ILE A N 1
ATOM 1522 C CA . ILE A 1 182 ? -14.129 -14.027 2.732 1.00 51.44 182 ILE A CA 1
ATOM 1523 C C . ILE A 1 182 ? -15.201 -13.565 1.705 1.00 51.44 182 ILE A C 1
ATOM 1525 O O . ILE A 1 182 ? -15.032 -13.719 0.504 1.00 51.44 182 ILE A O 1
ATOM 1529 N N . ALA A 1 183 ? -16.269 -12.906 2.172 1.00 51.41 183 ALA A N 1
ATOM 1530 C CA . ALA A 1 183 ? -17.334 -12.287 1.390 1.00 51.41 183 ALA A CA 1
ATOM 1531 C C . ALA A 1 183 ? -17.438 -10.752 1.565 1.00 51.41 183 ALA A C 1
ATOM 1533 O O . ALA A 1 183 ? -18.515 -10.213 1.339 1.00 51.41 183 ALA A O 1
ATOM 1534 N N . ALA A 1 184 ? -16.370 -10.055 1.990 1.00 43.19 184 ALA A N 1
ATOM 1535 C CA . ALA A 1 184 ? -16.417 -8.707 2.590 1.00 43.19 184 ALA A CA 1
ATOM 1536 C C . ALA A 1 184 ? -17.151 -7.594 1.810 1.00 43.19 184 ALA A C 1
ATOM 1538 O O . ALA A 1 184 ? -17.367 -6.560 2.419 1.00 43.19 184 ALA A O 1
ATOM 1539 N N . ASP A 1 185 ? -17.496 -7.793 0.531 1.00 45.75 185 ASP A N 1
ATOM 1540 C CA . ASP A 1 185 ? -18.628 -7.169 -0.185 1.00 45.75 185 ASP A CA 1
ATOM 1541 C C . ASP A 1 185 ? -18.619 -7.694 -1.643 1.00 45.75 185 ASP A C 1
ATOM 1543 O O . ASP A 1 185 ? -18.143 -7.040 -2.564 1.00 45.75 185 ASP A O 1
ATOM 1547 N N . SER A 1 186 ? -19.077 -8.933 -1.871 1.00 43.12 186 SER A N 1
ATOM 1548 C CA . SER A 1 186 ? -19.284 -9.617 -3.181 1.00 43.12 186 SER A CA 1
ATOM 1549 C C . SER A 1 186 ? -18.118 -9.754 -4.195 1.00 43.12 186 SER A C 1
ATOM 1551 O O . SER A 1 186 ? -18.247 -10.520 -5.146 1.00 43.12 186 SER A O 1
ATOM 1553 N N . THR A 1 187 ? -16.973 -9.086 -4.025 1.00 50.50 187 THR A N 1
ATOM 1554 C CA . THR A 1 187 ? -15.935 -8.972 -5.078 1.00 50.50 187 THR A CA 1
ATOM 1555 C C . THR A 1 187 ? -14.574 -9.580 -4.736 1.00 50.50 187 THR A C 1
ATOM 1557 O O . THR A 1 187 ? -13.725 -9.725 -5.620 1.00 50.50 187 THR A O 1
ATOM 1560 N N . ILE A 1 188 ? -14.321 -9.929 -3.473 1.00 52.56 188 ILE A N 1
ATOM 1561 C CA . ILE A 1 188 ? -13.033 -10.492 -3.042 1.00 52.56 188 ILE A CA 1
ATOM 1562 C C . ILE A 1 188 ? -13.170 -12.008 -2.908 1.00 52.56 188 ILE A C 1
ATOM 1564 O O . ILE A 1 188 ? -13.243 -12.541 -1.809 1.00 52.56 188 ILE A O 1
ATOM 1568 N N . ILE A 1 189 ? -13.186 -12.710 -4.042 1.00 52.47 189 ILE A N 1
ATOM 1569 C CA . ILE A 1 189 ? -12.952 -14.157 -4.052 1.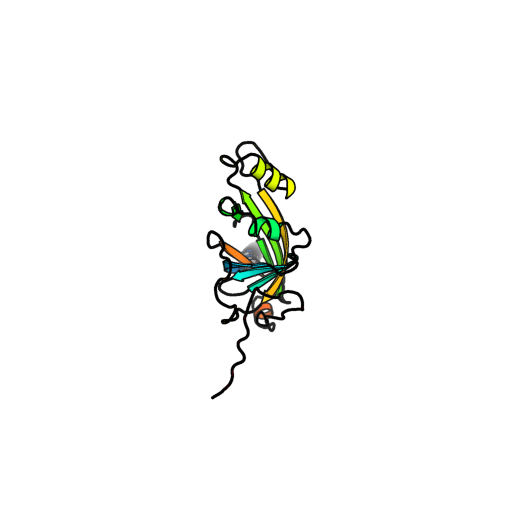00 52.47 189 ILE A CA 1
ATOM 1570 C C . ILE A 1 189 ? -11.440 -14.360 -3.975 1.00 52.47 189 ILE A C 1
ATOM 1572 O O . ILE A 1 189 ? -10.708 -14.104 -4.932 1.00 52.47 189 ILE A O 1
ATOM 1576 N N . ILE A 1 190 ? -10.965 -14.761 -2.798 1.00 52.09 190 ILE A N 1
ATOM 1577 C CA . ILE A 1 190 ? -9.572 -15.153 -2.585 1.00 52.09 190 ILE A CA 1
ATOM 1578 C C . ILE A 1 190 ? -9.381 -16.529 -3.236 1.00 52.09 190 ILE A C 1
ATOM 1580 O O . ILE A 1 190 ? -10.190 -17.436 -3.039 1.00 52.09 190 ILE A O 1
ATOM 1584 N N . GLY A 1 191 ? -8.349 -16.648 -4.073 1.00 39.75 191 GLY A N 1
ATOM 1585 C CA . GLY A 1 191 ? -8.104 -17.795 -4.943 1.00 39.75 191 GLY A CA 1
ATOM 1586 C C . GLY A 1 191 ? -8.208 -19.156 -4.247 1.00 39.75 191 GLY A C 1
ATOM 1587 O O . GLY A 1 191 ? -7.618 -19.381 -3.200 1.00 39.75 191 GLY A O 1
ATOM 1588 N N . LYS A 1 192 ? -8.962 -20.058 -4.887 1.00 37.31 192 LYS A N 1
ATOM 1589 C CA . LYS A 1 192 ? -8.990 -21.517 -4.695 1.00 37.31 192 LYS A CA 1
ATOM 1590 C C . LYS A 1 192 ? -8.986 -22.010 -3.237 1.00 37.31 192 LYS A C 1
ATOM 1592 O O . LYS A 1 192 ? -8.242 -22.919 -2.887 1.00 37.31 192 LYS A O 1
ATOM 1597 N N . ILE A 1 193 ? -9.899 -21.502 -2.414 1.00 38.53 193 ILE A N 1
ATOM 1598 C CA . ILE A 1 193 ? -10.337 -22.248 -1.229 1.00 38.53 193 ILE A CA 1
ATOM 1599 C C . ILE A 1 193 ? -11.234 -23.381 -1.737 1.00 38.53 193 ILE A C 1
ATOM 1601 O O . ILE A 1 193 ? -12.395 -23.163 -2.081 1.00 38.53 193 ILE A O 1
ATOM 1605 N N . ILE A 1 194 ? -10.686 -24.595 -1.834 1.00 29.88 194 ILE A N 1
ATOM 1606 C CA . ILE A 1 194 ? -11.516 -25.798 -1.918 1.00 29.88 194 ILE A CA 1
ATOM 1607 C C . ILE A 1 194 ? -12.181 -25.915 -0.550 1.00 29.88 194 ILE A C 1
ATOM 1609 O O . ILE A 1 194 ? -11.559 -26.343 0.420 1.00 29.88 194 ILE A O 1
ATOM 1613 N N . LEU A 1 195 ? -13.439 -25.491 -0.459 1.00 31.73 195 LEU A N 1
ATOM 1614 C CA . LEU A 1 195 ? -14.302 -25.888 0.641 1.00 31.73 195 LEU A CA 1
ATOM 1615 C C . LEU A 1 195 ? -14.520 -27.393 0.489 1.00 31.73 195 LEU A C 1
ATOM 1617 O O . LEU A 1 195 ? -15.405 -27.826 -0.245 1.00 31.73 195 LEU A O 1
ATOM 1621 N N . SER A 1 196 ? -13.680 -28.199 1.137 1.00 30.12 196 SER A N 1
ATOM 1622 C CA . SER A 1 196 ? -14.089 -29.564 1.436 1.00 30.12 196 SER A CA 1
ATOM 1623 C C . SER A 1 196 ? -15.241 -29.445 2.433 1.00 30.12 196 SER A C 1
ATOM 1625 O O . SER A 1 196 ? -15.049 -28.824 3.485 1.00 30.12 196 SER A O 1
ATOM 1627 N N . PRO A 1 197 ? -16.448 -29.945 2.121 1.00 34.81 197 PRO A N 1
ATOM 1628 C CA . PRO A 1 197 ? -17.514 -29.959 3.101 1.00 34.81 197 PRO A CA 1
ATOM 1629 C C . PRO A 1 197 ? -17.037 -30.794 4.288 1.00 34.81 197 PRO A C 1
ATOM 1631 O O . PRO A 1 197 ? -16.692 -31.966 4.140 1.00 34.81 197 PRO A O 1
ATOM 1634 N N . PHE A 1 198 ? -17.018 -30.176 5.469 1.00 34.19 198 PHE A N 1
ATOM 1635 C CA . PHE A 1 198 ? -16.957 -30.896 6.732 1.00 34.19 198 PHE A CA 1
ATOM 1636 C C . PHE A 1 198 ? -18.155 -31.857 6.761 1.00 34.19 198 PHE A C 1
ATOM 1638 O O . PHE A 1 198 ? -19.284 -31.460 7.041 1.00 34.19 198 PHE A O 1
ATOM 1645 N N . ARG A 1 199 ? -17.923 -33.125 6.417 1.00 37.16 199 ARG A N 1
ATOM 1646 C CA . ARG A 1 199 ? -18.780 -34.223 6.854 1.00 37.16 199 ARG A CA 1
ATOM 1647 C C . ARG A 1 199 ? -18.330 -34.551 8.264 1.00 37.16 199 ARG A C 1
ATOM 1649 O O . ARG A 1 199 ? -17.239 -35.081 8.447 1.00 37.16 199 ARG A O 1
ATOM 1656 N N . GLY A 1 200 ? -19.154 -34.186 9.239 1.00 39.50 200 GLY A N 1
ATOM 1657 C CA . GLY A 1 200 ? -19.049 -34.773 10.564 1.00 39.50 200 GLY A CA 1
ATOM 1658 C C . GLY A 1 200 ? -19.190 -36.291 10.455 1.00 39.50 200 GLY A C 1
ATOM 1659 O O . GLY A 1 200 ? -20.126 -36.783 9.819 1.00 39.50 200 GLY A O 1
ATOM 1660 N N . GLN A 1 201 ? -18.234 -36.994 11.046 1.00 38.56 201 GLN A N 1
ATOM 1661 C CA . GLN A 1 201 ? -18.428 -38.287 11.689 1.00 38.56 201 GLN A CA 1
ATOM 1662 C C . GLN A 1 201 ? -17.942 -38.128 13.122 1.00 38.56 201 GLN A C 1
ATOM 1664 O O . GLN A 1 201 ? -16.900 -37.452 13.298 1.00 38.56 201 GLN A O 1
#